Protein AF-A0A354UC52-F1 (afdb_monomer)

Radius of gyration: 26.62 Å; Cα contacts (8 Å, |Δi|>4): 929; chains: 1; bounding box: 64×40×76 Å

pLDDT: mean 89.73, std 9.68, range [35.53, 98.25]

Mean predicted aligned error: 8.15 Å

Solvent-accessible surface area (backbone atoms only — not comparable to full-atom values): 18913 Å² total; per-residue (Å²): 113,81,56,76,66,84,70,97,51,67,88,74,42,74,46,62,62,42,77,35,51,62,71,22,43,42,48,42,67,51,15,38,38,31,58,39,41,42,64,41,77,66,32,43,39,37,41,27,71,51,22,34,40,37,49,61,43,68,88,56,58,59,85,48,72,42,34,24,62,48,43,69,61,39,41,45,50,76,47,34,42,38,34,36,34,32,43,89,78,56,74,71,44,52,31,45,46,21,26,45,25,34,80,47,49,49,57,34,40,41,18,44,78,80,42,79,48,88,60,73,34,53,32,80,31,30,76,31,63,27,68,48,68,58,89,43,35,28,44,35,43,35,26,68,66,20,40,28,34,42,32,36,40,73,42,90,52,68,32,11,42,88,51,75,49,42,44,41,45,82,45,70,42,92,85,52,38,27,46,35,32,26,48,69,78,44,86,59,74,45,54,61,80,54,67,42,63,89,56,51,45,80,76,47,52,43,30,59,85,45,80,77,27,13,15,34,32,36,41,22,70,39,69,61,96,90,43,36,27,40,38,37,31,30,20,58,58,24,62,72,48,86,86,37,59,41,82,51,50,71,47,80,31,96,80,74,68,69,77,44,76,46,72,38,32,44,84,43,51,84,47,29,27,16,38,38,42,38,30,31,90,75,9,30,36,32,32,24,48,57,50,35,82,51,76,44,79,62,51,74,75,48,22,76,68,45,42,84,75,44,59,38,56,83,85,75,82,67,28,24,26,39,35,32,37,44,94,60,28,34,33,38,30,43,82,87,49,60,73,45,80,77,48,64,82,51,92,92,71,74,91,86,78,78,128

Secondary structure (DSSP, 8-state):
--EEE--SSTTS-EEEEEEE-TT-EEEE-SEEEEEEEEE-TT-EEEE-TTEEEEEE-TT--TTSPPSBS-GGGEETGGGSEEEEEE-TTPPSEEEEEESS-TT---EEEEEETTEE-SPPEE--SSEEEEEEEETTEEEEEEEESS-EEEEEEEPP-TT-SSSSSS--EEEE-TTT--EEEE-TTSS-EE---PPPPTTEEEEEEE-SSSSSS-EEEEEEEEEETTEEEEEEEEETTSTT-GGGEEEEEEEE-TT----EEEEE-TT--TT--EEEEEETTTTEEEEEGGGSS-EEEEEE---TTEEEEEEE-SSSSSSPEEEEEETTEEEEE-TT--EEEEEE--TT-------

Structure (mmCIF, N/CA/C/O backbone):
data_AF-A0A354UC52-F1
#
_entry.id   AF-A0A354UC52-F1
#
loop_
_atom_site.group_PDB
_atom_site.id
_atom_site.type_symbol
_atom_site.label_atom_id
_atom_site.label_alt_id
_atom_site.label_comp_id
_atom_site.label_asym_id
_atom_site.label_entity_id
_atom_site.label_seq_id
_atom_site.pdbx_PDB_ins_code
_atom_site.Cartn_x
_atom_site.Cartn_y
_atom_site.Cartn_z
_atom_site.occupancy
_atom_site.B_iso_or_equiv
_atom_site.auth_seq_id
_atom_site.auth_comp_id
_atom_site.auth_asym_id
_atom_site.auth_atom_id
_atom_site.pdbx_PDB_model_num
ATOM 1 N N . MET A 1 1 ? -21.436 11.984 42.810 1.00 37.31 1 MET A N 1
ATOM 2 C CA . MET A 1 1 ? -22.804 11.452 42.617 1.00 37.31 1 MET A CA 1
ATOM 3 C C . MET A 1 1 ? -22.666 9.957 42.367 1.00 37.31 1 MET A C 1
ATOM 5 O O . MET A 1 1 ? -21.874 9.599 41.510 1.00 37.31 1 MET A O 1
ATOM 9 N N . ASN A 1 2 ? -23.319 9.096 43.153 1.00 35.53 2 ASN A N 1
ATOM 10 C CA . ASN A 1 2 ? -23.254 7.642 42.948 1.00 35.53 2 ASN A CA 1
ATOM 11 C C . ASN A 1 2 ? -24.341 7.248 41.947 1.00 35.53 2 ASN A C 1
ATOM 13 O O . ASN A 1 2 ? -25.515 7.227 42.314 1.00 35.53 2 ASN A O 1
ATOM 17 N N . VAL A 1 3 ? -23.971 6.942 40.705 1.00 43.91 3 VAL A N 1
ATOM 18 C CA . VAL A 1 3 ? -24.902 6.317 39.759 1.00 43.91 3 VAL A CA 1
ATOM 19 C C . VAL A 1 3 ? -24.739 4.806 39.901 1.00 43.91 3 VAL A C 1
ATOM 21 O O . VAL A 1 3 ? -23.746 4.231 39.465 1.00 43.91 3 VAL A O 1
ATOM 24 N N . VAL A 1 4 ? -25.694 4.173 40.586 1.00 46.78 4 VAL A N 1
ATOM 25 C CA . VAL A 1 4 ? -25.846 2.713 40.628 1.00 46.78 4 VAL A CA 1
ATOM 26 C C . VAL A 1 4 ? -27.094 2.398 39.822 1.00 46.78 4 VAL A C 1
ATOM 28 O O . VAL A 1 4 ? -28.207 2.564 40.319 1.00 46.78 4 VAL A O 1
ATOM 31 N N . SER A 1 5 ? -26.928 1.987 38.572 1.00 50.09 5 SER A N 1
ATOM 32 C CA . SER A 1 5 ? -28.051 1.604 37.727 1.00 50.09 5 SER A CA 1
ATOM 33 C C . SER A 1 5 ? -28.244 0.079 37.789 1.00 50.09 5 SER A C 1
ATOM 35 O O . SER A 1 5 ? -27.313 -0.708 37.612 1.00 50.09 5 SER A O 1
ATOM 37 N N . ARG A 1 6 ? -29.454 -0.357 38.158 1.00 47.22 6 ARG A N 1
ATOM 38 C CA . ARG A 1 6 ? -29.884 -1.765 38.163 1.00 47.22 6 ARG A CA 1
ATOM 39 C C . ARG A 1 6 ? -31.192 -1.844 37.379 1.00 47.22 6 ARG A C 1
ATOM 41 O O . ARG A 1 6 ? -32.233 -1.478 37.916 1.00 47.22 6 ARG A O 1
ATOM 48 N N . ALA A 1 7 ? -31.134 -2.278 36.123 1.00 45.28 7 ALA A N 1
ATOM 49 C CA . ALA A 1 7 ? -32.317 -2.554 35.309 1.00 45.28 7 ALA A CA 1
ATOM 50 C C . ALA A 1 7 ? -32.671 -4.050 35.345 1.00 45.28 7 ALA A C 1
ATOM 52 O O . ALA A 1 7 ? -31.789 -4.899 35.482 1.00 45.28 7 ALA A O 1
ATOM 53 N N . ASN A 1 8 ? -33.968 -4.357 35.232 1.00 44.12 8 ASN A N 1
ATOM 54 C CA . ASN A 1 8 ? -34.495 -5.727 35.198 1.00 44.12 8 ASN A CA 1
ATOM 55 C C . ASN A 1 8 ? -34.431 -6.361 33.794 1.00 44.12 8 ASN A C 1
ATOM 57 O O . ASN A 1 8 ? -34.537 -7.582 33.694 1.00 44.12 8 ASN A O 1
ATOM 61 N N . ASP A 1 9 ? -34.230 -5.558 32.742 1.00 50.00 9 ASP A N 1
ATOM 62 C CA . ASP A 1 9 ? -33.990 -6.013 31.368 1.00 50.00 9 ASP A CA 1
ATOM 63 C C . ASP A 1 9 ? -32.572 -5.583 30.925 1.00 50.00 9 ASP A C 1
ATOM 65 O O . ASP A 1 9 ? -32.259 -4.388 30.965 1.00 50.00 9 ASP A O 1
ATOM 69 N N . PRO A 1 10 ? -31.692 -6.526 30.541 1.00 48.53 10 PRO A N 1
ATOM 70 C CA . PRO A 1 10 ? -30.351 -6.237 30.035 1.00 48.53 10 PRO A CA 1
ATOM 71 C C . PRO A 1 10 ? -30.303 -5.301 28.819 1.00 48.53 10 PRO A C 1
ATOM 73 O O . PRO A 1 10 ? -29.272 -4.662 28.612 1.00 48.53 10 PRO A O 1
ATOM 76 N N . ASN A 1 11 ? -31.377 -5.233 28.023 1.00 51.00 11 ASN A N 1
ATOM 77 C CA . ASN A 1 11 ? -31.390 -4.528 26.737 1.00 51.00 11 ASN A CA 1
ATOM 78 C C . ASN A 1 11 ? -31.839 -3.057 26.818 1.00 51.00 11 ASN A C 1
ATOM 80 O O . ASN A 1 11 ? -31.635 -2.325 25.856 1.00 51.00 11 ASN A O 1
ATOM 84 N N . ASP A 1 12 ? -32.398 -2.603 27.946 1.00 57.78 12 ASP A N 1
ATOM 85 C CA . ASP A 1 12 ? -33.001 -1.259 28.065 1.00 57.78 12 ASP A CA 1
ATOM 86 C C . ASP A 1 12 ? -32.103 -0.216 28.751 1.00 57.78 12 ASP A C 1
ATOM 88 O O . ASP A 1 12 ? -32.409 0.978 28.757 1.00 57.78 12 ASP A O 1
ATOM 92 N N . MET A 1 13 ? -30.992 -0.633 29.363 1.00 75.56 13 MET A N 1
ATOM 93 C CA . MET A 1 13 ? -30.145 0.292 30.113 1.00 75.56 13 MET A CA 1
ATOM 94 C C . MET A 1 13 ? -29.009 0.832 29.251 1.00 75.56 13 MET A C 1
ATOM 96 O O . MET A 1 13 ? -27.985 0.172 29.078 1.00 75.56 13 MET A O 1
ATOM 100 N N . ILE A 1 14 ? -29.196 2.053 28.752 1.00 81.38 14 ILE A N 1
ATOM 101 C CA . ILE A 1 14 ? -28.188 2.808 28.005 1.00 81.38 14 ILE A CA 1
ATOM 102 C C . ILE A 1 14 ? -27.670 3.946 28.887 1.00 81.38 14 ILE A C 1
ATOM 104 O O . ILE A 1 14 ? -28.438 4.786 29.354 1.00 81.38 14 ILE A O 1
ATOM 108 N N . ILE A 1 15 ? -26.360 3.966 29.119 1.00 85.50 15 ILE A N 1
ATOM 109 C CA . ILE A 1 15 ? -25.638 5.067 29.760 1.00 85.50 15 ILE A CA 1
ATOM 110 C C . ILE A 1 15 ? -24.895 5.812 28.655 1.00 85.50 15 ILE A C 1
ATOM 112 O O . ILE A 1 15 ? -24.167 5.187 27.885 1.00 85.50 15 ILE A O 1
ATOM 116 N N . ARG A 1 16 ? -25.088 7.128 28.565 1.00 89.19 16 ARG A N 1
ATOM 117 C CA . ARG A 1 16 ? -24.517 7.959 27.504 1.00 89.19 16 ARG A CA 1
ATOM 118 C C . ARG A 1 16 ? -23.869 9.210 28.084 1.00 89.19 16 ARG A C 1
ATOM 120 O O . ARG A 1 16 ? -24.389 9.727 29.069 1.00 89.19 16 ARG A O 1
ATOM 127 N N . ASP A 1 17 ? -22.760 9.651 27.493 1.00 89.44 17 ASP A N 1
ATOM 128 C CA . ASP A 1 17 ? -22.075 10.920 27.791 1.00 89.44 17 ASP A CA 1
ATOM 129 C C . ASP A 1 17 ? -21.858 11.139 29.299 1.00 89.44 17 ASP A C 1
ATOM 131 O O . ASP A 1 17 ? -22.520 11.933 29.970 1.00 89.44 17 ASP A O 1
ATOM 135 N N . THR A 1 18 ? -20.952 10.348 29.867 1.00 92.00 18 THR A N 1
ATOM 136 C CA . THR A 1 18 ? -20.701 10.285 31.306 1.00 92.00 18 THR A CA 1
ATOM 137 C C . THR A 1 18 ? -19.436 11.039 31.680 1.00 92.00 18 THR A C 1
ATOM 139 O O . THR A 1 18 ? -18.351 10.714 31.212 1.00 92.00 18 THR A O 1
ATOM 142 N N . TYR A 1 19 ? -19.569 11.980 32.615 1.00 93.75 19 TYR A N 1
ATOM 143 C CA . TYR A 1 19 ? -18.443 12.667 33.242 1.00 93.75 19 TYR A CA 1
ATOM 144 C C . TYR A 1 19 ? -18.293 12.224 34.703 1.00 93.75 19 TYR A C 1
ATOM 146 O O . TYR A 1 19 ? -19.208 12.392 35.517 1.00 93.75 19 TYR A O 1
ATOM 154 N N . VAL A 1 20 ? -17.137 11.664 35.056 1.00 94.69 20 VAL A N 1
ATOM 155 C CA . VAL A 1 20 ? -16.818 11.202 36.409 1.00 94.69 20 VAL A CA 1
ATOM 156 C C . VAL A 1 20 ? -15.752 12.109 37.007 1.00 94.69 20 VAL A C 1
ATOM 158 O O . VAL A 1 20 ? -14.576 12.016 36.672 1.00 94.69 20 VAL A O 1
ATOM 161 N N . MET A 1 21 ? -16.186 12.981 37.916 1.00 95.00 21 MET A N 1
ATOM 162 C CA . MET A 1 21 ? -15.293 13.873 38.659 1.00 95.00 21 MET A CA 1
ATOM 163 C C . MET A 1 21 ? -14.334 13.098 39.568 1.00 95.00 21 MET A C 1
ATOM 165 O O . MET A 1 21 ? -14.619 11.959 39.957 1.00 95.00 21 MET A O 1
ATOM 169 N N . SER A 1 22 ? -13.252 13.753 39.986 1.00 94.50 22 SER A N 1
ATOM 170 C CA . SER A 1 22 ? -12.279 13.207 40.933 1.00 94.50 22 SER A CA 1
ATOM 171 C C . SER A 1 22 ? -12.950 12.661 42.203 1.00 94.50 22 SER A C 1
ATOM 173 O O . SER A 1 22 ? -13.821 13.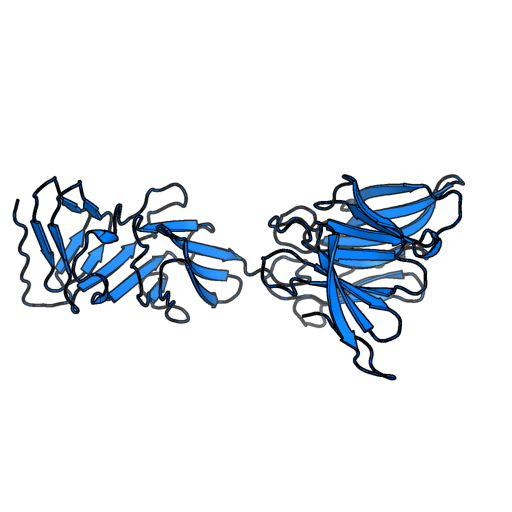297 42.805 1.00 94.50 22 SER A O 1
ATOM 175 N N . GLY A 1 23 ? -12.596 11.429 42.589 1.00 92.62 23 GLY A N 1
ATOM 176 C CA . GLY A 1 23 ? -13.206 10.698 43.708 1.00 92.62 23 GLY A CA 1
ATOM 177 C C . GLY A 1 23 ? -14.642 10.209 43.461 1.00 92.62 23 GLY A C 1
ATOM 178 O O . GLY A 1 23 ? -15.227 9.539 44.317 1.00 92.62 23 GLY A O 1
ATOM 179 N N . GLY A 1 24 ? -15.231 10.526 42.306 1.00 92.00 24 GLY A N 1
ATOM 180 C CA . GLY A 1 24 ? -16.526 10.023 41.868 1.00 92.00 24 GLY A CA 1
ATOM 181 C C . GLY A 1 24 ? -16.490 8.523 41.584 1.00 92.00 24 GLY A C 1
ATOM 182 O O . GLY A 1 24 ? -15.459 7.971 41.205 1.00 92.00 24 GLY A O 1
ATOM 183 N N . ARG A 1 25 ? -17.634 7.849 41.760 1.00 92.81 25 ARG A N 1
ATOM 184 C CA . ARG A 1 25 ? -17.756 6.408 41.525 1.00 92.81 25 ARG A CA 1
ATOM 185 C C . ARG A 1 25 ? -18.907 6.074 40.585 1.00 92.81 25 ARG A C 1
ATOM 187 O O . ARG A 1 25 ? -20.053 6.436 40.855 1.00 92.81 25 ARG A O 1
ATOM 194 N N . VAL A 1 26 ? -18.597 5.305 39.545 1.00 91.00 26 VAL A N 1
ATOM 195 C CA . VAL A 1 26 ? -19.565 4.713 38.615 1.00 91.00 26 VAL A CA 1
ATOM 196 C C . VAL A 1 26 ? -19.343 3.203 38.562 1.00 91.00 26 VAL A C 1
ATOM 198 O O . VAL A 1 26 ? -18.222 2.718 38.412 1.00 91.00 26 VAL A O 1
ATOM 201 N N . SER A 1 27 ? -20.417 2.432 38.719 1.00 91.50 27 SER A N 1
ATOM 202 C CA . SER A 1 27 ? -20.365 0.972 38.614 1.00 91.50 27 SER A CA 1
ATOM 203 C C . SER A 1 27 ? -21.489 0.486 37.719 1.00 91.50 27 SER A C 1
ATOM 205 O O . SER A 1 27 ? -22.664 0.647 38.055 1.00 91.50 27 SER A O 1
ATOM 207 N N . VAL A 1 28 ? -21.117 -0.096 36.579 1.00 89.44 28 VAL A N 1
ATOM 208 C CA . VAL A 1 28 ? -22.058 -0.586 35.572 1.00 89.44 28 VAL A CA 1
ATOM 209 C C . VAL A 1 28 ? -22.096 -2.109 35.650 1.00 89.44 28 VAL A C 1
ATOM 211 O O . VAL A 1 28 ? -21.141 -2.808 35.311 1.00 89.44 28 VAL A O 1
ATOM 214 N N . GLY A 1 29 ? -23.205 -2.635 36.172 1.00 86.75 29 GLY A N 1
ATOM 215 C CA . GLY A 1 29 ? -23.386 -4.073 36.399 1.00 86.75 29 GLY A CA 1
ATOM 216 C C . GLY A 1 29 ? -23.981 -4.842 35.216 1.00 86.75 29 GLY A C 1
ATOM 217 O O . GLY A 1 29 ? -23.935 -6.068 35.209 1.00 86.75 29 GLY A O 1
ATOM 218 N N . ILE A 1 30 ? -24.586 -4.140 34.260 1.00 88.44 30 ILE A N 1
ATOM 219 C CA . ILE A 1 30 ? -25.224 -4.680 33.053 1.00 88.44 30 ILE A CA 1
ATOM 220 C C . ILE A 1 30 ? -25.526 -3.520 32.096 1.00 88.44 30 ILE A C 1
ATOM 222 O O . ILE A 1 30 ? -25.518 -2.377 32.541 1.00 88.44 30 ILE A O 1
ATOM 226 N N . GLY A 1 31 ? -25.815 -3.787 30.826 1.00 89.25 31 GLY A N 1
ATOM 227 C CA . GLY A 1 31 ? -26.319 -2.786 29.880 1.00 89.25 31 GLY A CA 1
ATOM 228 C C . GLY A 1 31 ? -25.247 -2.234 28.945 1.00 89.25 31 GLY A C 1
ATOM 229 O O . GLY A 1 31 ? -24.139 -2.767 28.865 1.00 89.25 31 GLY A O 1
ATOM 230 N N . THR A 1 32 ? -25.601 -1.176 28.220 1.00 90.81 32 THR A N 1
ATOM 231 C CA . THR A 1 32 ? -24.736 -0.554 27.214 1.00 90.81 32 THR A CA 1
ATOM 232 C C . THR A 1 32 ? -24.241 0.808 27.687 1.00 90.81 32 THR A C 1
ATOM 234 O O . THR A 1 32 ? -25.021 1.625 28.175 1.00 90.81 32 THR A O 1
ATOM 237 N N . VAL A 1 33 ? -22.944 1.058 27.532 1.00 93.44 33 VAL A N 1
ATOM 238 C CA . VAL A 1 33 ? -22.323 2.379 27.692 1.00 93.44 33 VAL A CA 1
ATOM 239 C C . VAL A 1 33 ? -21.961 2.891 26.302 1.00 93.44 33 VAL A C 1
ATOM 241 O O . VAL A 1 33 ? -21.432 2.131 25.501 1.00 93.44 33 VAL A O 1
ATOM 244 N N . THR A 1 34 ? -22.266 4.146 25.994 1.00 93.75 34 THR A N 1
ATOM 245 C CA . THR A 1 34 ? -21.947 4.769 24.703 1.00 93.75 34 THR A CA 1
ATOM 246 C C . THR A 1 34 ? -21.702 6.270 24.870 1.00 93.75 34 THR A C 1
ATOM 248 O O . THR A 1 34 ? -21.841 6.805 25.970 1.00 93.75 34 THR A O 1
ATOM 251 N N . GLY A 1 35 ? -21.341 6.963 23.793 1.00 91.62 35 GLY A N 1
ATOM 252 C CA . GLY A 1 35 ? -20.898 8.354 23.860 1.00 91.62 35 GLY A CA 1
ATOM 253 C C . GLY A 1 35 ? -19.581 8.506 24.623 1.00 91.62 35 GLY A C 1
ATOM 254 O O . GLY A 1 35 ? -18.823 7.545 24.776 1.00 91.62 35 GLY A O 1
ATOM 255 N N . GLU A 1 36 ? -19.304 9.720 25.086 1.00 94.94 36 GLU A N 1
ATOM 256 C CA . GLU A 1 36 ? -18.052 10.001 25.790 1.00 94.94 36 GLU A CA 1
ATOM 257 C C . GLU A 1 36 ? -18.101 9.499 27.239 1.00 94.94 36 GLU A C 1
ATOM 259 O O . GLU A 1 36 ? -19.061 9.730 27.972 1.00 94.94 36 GLU A O 1
ATOM 264 N N . LEU A 1 37 ? -17.042 8.830 27.680 1.00 95.94 37 LEU A N 1
ATOM 265 C CA . LEU A 1 37 ? -16.766 8.516 29.072 1.00 95.94 37 LEU A CA 1
ATOM 266 C C . LEU A 1 37 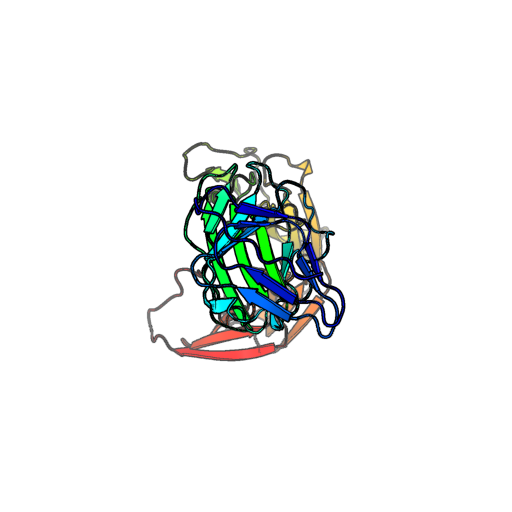? -15.526 9.300 29.490 1.00 95.94 37 LEU A C 1
ATOM 268 O O . LEU A 1 37 ? -14.391 8.858 29.306 1.00 95.94 37 LEU A O 1
ATOM 272 N N . HIS A 1 38 ? -15.772 10.470 30.066 1.00 95.75 38 HIS A N 1
ATOM 273 C CA . HIS A 1 38 ? -14.736 11.322 30.613 1.00 95.75 38 HIS A CA 1
ATOM 274 C C . HIS A 1 38 ? -14.558 11.049 32.103 1.00 95.75 38 HIS A C 1
ATOM 276 O O . HIS A 1 38 ? -15.514 11.046 32.880 1.00 95.75 38 HIS A O 1
ATOM 282 N N . MET A 1 39 ? -13.321 10.841 32.521 1.00 96.12 39 MET A N 1
ATOM 283 C CA . MET A 1 39 ? -12.972 10.510 33.892 1.00 96.12 39 MET A CA 1
ATOM 284 C C . MET A 1 39 ? -11.776 11.349 34.331 1.00 96.12 39 MET A C 1
ATOM 286 O O . MET A 1 39 ? -10.715 11.311 33.707 1.00 96.12 39 MET A O 1
ATOM 290 N N . GLU A 1 40 ? -11.950 12.100 35.412 1.00 95.25 40 GLU A N 1
ATOM 291 C CA . GLU A 1 40 ? -10.868 12.860 36.033 1.00 95.25 40 GLU A CA 1
ATOM 292 C C . GLU A 1 40 ? -9.953 11.953 36.866 1.00 95.25 40 GLU A C 1
ATOM 294 O O . GLU A 1 40 ? -10.317 10.845 37.274 1.00 95.25 40 GLU A O 1
ATOM 299 N N . GLU A 1 41 ? -8.758 12.450 37.183 1.00 93.12 41 GLU A N 1
ATOM 300 C CA . GLU A 1 41 ? -7.822 11.753 38.059 1.00 93.12 41 GLU A CA 1
ATOM 301 C C . GLU A 1 41 ? -8.472 11.399 39.412 1.00 93.12 41 GLU A C 1
ATOM 303 O O . GLU A 1 41 ? -9.085 12.233 40.084 1.00 93.12 41 GLU A O 1
ATOM 308 N N . GLY A 1 42 ? -8.357 10.132 39.816 1.00 92.06 42 GLY A N 1
ATOM 309 C CA . GLY A 1 42 ? -8.972 9.611 41.040 1.00 92.06 42 GLY A CA 1
ATOM 310 C C . GLY A 1 42 ? -10.444 9.201 40.905 1.00 92.06 42 GLY A C 1
ATOM 311 O O . GLY A 1 42 ? -11.043 8.787 41.900 1.00 92.06 42 GLY A O 1
ATOM 312 N N . ALA A 1 43 ? -11.045 9.290 39.714 1.00 95.00 43 ALA A N 1
ATOM 313 C CA . ALA A 1 43 ? -12.330 8.657 39.429 1.00 95.00 43 ALA A CA 1
ATOM 314 C C . ALA A 1 43 ? -12.248 7.126 39.585 1.00 95.00 43 ALA A C 1
ATOM 316 O O . ALA A 1 43 ? -11.220 6.500 39.326 1.00 95.00 43 ALA A O 1
ATOM 317 N N . ASN A 1 44 ? -13.351 6.504 40.002 1.00 94.25 44 ASN A N 1
ATOM 318 C CA . ASN A 1 44 ? -13.458 5.057 40.157 1.00 94.25 44 ASN A CA 1
ATOM 319 C C . ASN A 1 44 ? -14.574 4.510 39.263 1.00 94.25 44 ASN A C 1
ATOM 321 O O . ASN A 1 44 ? -15.760 4.638 39.583 1.00 94.25 44 ASN A O 1
ATOM 325 N N . VAL A 1 45 ? -14.192 3.890 38.147 1.00 95.12 45 VAL A N 1
ATOM 326 C CA . VAL A 1 45 ? -15.128 3.284 37.194 1.00 95.12 45 VAL A CA 1
ATOM 327 C C . VAL A 1 45 ? -14.937 1.772 37.169 1.00 95.12 45 VAL A C 1
ATOM 329 O O . VAL A 1 45 ? -13.817 1.262 37.230 1.00 95.12 45 VAL A O 1
ATOM 332 N N . S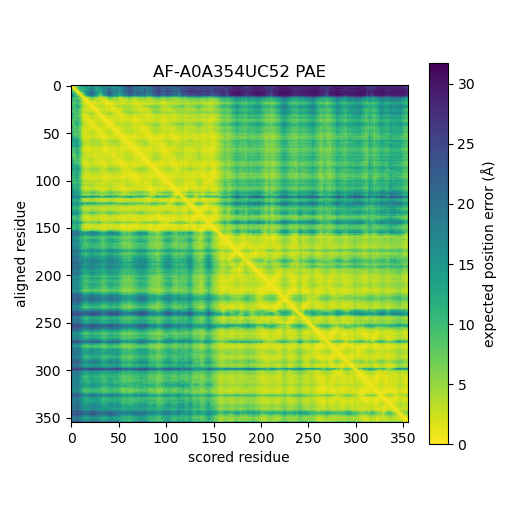ER A 1 46 ? -16.048 1.034 37.143 1.00 95.56 46 SER A N 1
ATOM 333 C CA . SER A 1 46 ? -16.032 -0.431 37.127 1.00 95.56 46 SER A CA 1
ATOM 334 C C . SER A 1 46 ? -17.068 -1.010 36.176 1.00 95.56 46 SER A C 1
ATOM 336 O O . SER A 1 46 ? -18.242 -0.629 36.237 1.00 95.56 46 SER A O 1
ATOM 338 N N . PHE A 1 47 ? -16.635 -1.962 35.350 1.00 95.00 47 PHE A N 1
ATOM 339 C CA . PHE A 1 47 ? -17.477 -2.749 34.453 1.00 95.00 47 PHE A CA 1
ATOM 340 C C . PHE A 1 47 ? -17.504 -4.222 34.866 1.00 95.00 47 PHE A C 1
ATOM 342 O O . PHE A 1 47 ? -16.618 -4.745 35.544 1.00 95.00 47 PHE A O 1
ATOM 349 N N . THR A 1 48 ? -18.573 -4.899 34.461 1.00 94.50 48 THR A N 1
ATOM 350 C CA . THR A 1 48 ? -18.737 -6.348 34.615 1.00 94.50 48 THR A CA 1
ATOM 351 C C . THR A 1 48 ? -18.805 -7.011 33.241 1.00 94.50 48 THR A C 1
ATOM 353 O O . THR A 1 48 ? -18.920 -6.336 32.223 1.00 94.50 48 THR A O 1
ATOM 356 N N . ASN A 1 49 ? -18.824 -8.344 33.200 1.00 93.25 49 ASN A N 1
ATOM 357 C CA . ASN A 1 49 ? -18.918 -9.106 31.951 1.00 93.25 49 ASN A CA 1
ATOM 358 C C . ASN A 1 49 ? -20.277 -9.041 31.233 1.00 93.25 49 ASN A C 1
ATOM 360 O O . ASN A 1 49 ? -20.479 -9.727 30.236 1.00 93.25 49 ASN A O 1
ATOM 364 N N . LYS A 1 50 ? -21.227 -8.269 31.764 1.00 92.94 50 LYS A N 1
ATOM 365 C CA . LYS A 1 50 ? -22.535 -8.018 31.148 1.00 92.94 50 LYS A CA 1
ATOM 366 C C . LYS A 1 50 ? -22.654 -6.595 30.603 1.00 92.94 50 LYS A C 1
ATOM 368 O O . LYS A 1 50 ? -23.756 -6.170 30.266 1.00 92.94 50 LYS A O 1
ATOM 373 N N . VAL A 1 51 ? -21.546 -5.854 30.603 1.00 93.62 51 VAL A N 1
ATOM 374 C CA . VAL A 1 51 ? -21.455 -4.513 30.031 1.00 93.62 51 VAL A CA 1
ATOM 375 C C . VAL A 1 51 ? -20.991 -4.629 28.591 1.00 93.62 51 VAL A C 1
ATOM 377 O O . VAL A 1 51 ? -19.996 -5.302 28.324 1.00 93.62 51 VAL A O 1
ATOM 380 N N . ASN A 1 52 ? -21.687 -3.933 27.699 1.00 93.50 52 ASN A N 1
ATOM 381 C CA . ASN A 1 52 ? -21.201 -3.636 26.362 1.00 93.50 52 ASN A CA 1
ATOM 382 C C . ASN A 1 52 ? -20.817 -2.156 26.281 1.00 93.50 52 ASN A C 1
ATOM 384 O O . ASN A 1 52 ? -21.657 -1.304 26.556 1.00 93.50 52 ASN A O 1
ATOM 388 N N . PHE A 1 53 ? -19.587 -1.833 25.896 1.00 96.19 53 PHE A N 1
ATOM 389 C CA . PHE A 1 53 ? -19.234 -0.465 25.522 1.00 96.19 53 PHE A CA 1
ATOM 390 C C . PHE A 1 53 ? -19.345 -0.323 24.002 1.00 96.19 53 PHE A C 1
ATOM 392 O O . PHE A 1 53 ? -18.688 -1.052 23.260 1.00 96.19 53 PHE A O 1
ATOM 399 N N . ASP A 1 54 ? -20.191 0.588 23.538 1.00 95.31 54 ASP A N 1
ATOM 400 C CA . ASP A 1 54 ? -20.427 0.855 22.124 1.00 95.31 54 ASP A CA 1
ATOM 401 C C . ASP A 1 54 ? -19.782 2.184 21.728 1.00 95.31 54 ASP A C 1
ATOM 403 O O . ASP A 1 54 ? -20.287 3.262 22.059 1.00 95.31 54 ASP A O 1
ATOM 407 N N . PHE A 1 55 ? -18.653 2.097 21.031 1.00 97.44 55 PHE A N 1
ATOM 408 C CA . PHE A 1 55 ? -17.976 3.233 20.425 1.00 97.44 55 PHE A CA 1
ATOM 409 C C . PHE A 1 55 ? -18.806 3.746 19.239 1.00 97.44 55 PHE A C 1
ATOM 411 O O . PHE A 1 55 ? -18.655 3.281 18.107 1.00 97.44 55 PHE A O 1
ATOM 418 N N . ASP A 1 56 ? -19.721 4.678 19.506 1.00 96.38 56 ASP A N 1
ATOM 419 C CA . ASP A 1 56 ? -20.575 5.289 18.486 1.00 96.38 56 ASP A CA 1
ATOM 420 C C . ASP A 1 56 ? -19.806 6.360 17.704 1.00 96.38 56 ASP A C 1
ATOM 422 O O . ASP A 1 56 ? -19.620 7.487 18.164 1.00 96.38 56 ASP A O 1
ATOM 426 N N . LEU A 1 57 ? -19.361 5.998 16.500 1.00 97.25 57 LEU A N 1
ATOM 427 C CA . LEU A 1 57 ? -18.654 6.888 15.581 1.00 97.25 57 LEU A CA 1
ATOM 428 C C . LEU A 1 57 ? -19.586 7.530 14.547 1.00 97.25 57 LEU A C 1
ATOM 430 O O . LEU A 1 57 ? -19.136 8.338 13.734 1.00 97.25 57 LEU A O 1
ATOM 434 N N . THR A 1 58 ? -20.888 7.218 14.562 1.00 95.56 58 THR A N 1
ATOM 435 C CA . THR A 1 58 ? -21.838 7.681 13.531 1.00 95.56 58 THR A CA 1
ATOM 436 C C . THR A 1 58 ? -21.974 9.204 13.480 1.00 95.56 58 THR A C 1
ATOM 438 O O . THR A 1 58 ? -22.305 9.782 12.438 1.00 95.56 58 THR A O 1
ATOM 441 N N . VAL A 1 59 ? -21.670 9.857 14.599 1.00 92.12 59 VAL A N 1
ATOM 442 C CA . VAL A 1 59 ? -21.682 11.310 14.786 1.00 92.12 59 VAL A CA 1
ATOM 443 C C . VAL A 1 59 ? -20.283 11.897 15.000 1.00 92.12 59 VAL A C 1
ATOM 445 O O . VAL A 1 59 ? -20.176 13.078 15.314 1.00 92.12 59 VAL A O 1
ATOM 448 N N . ARG A 1 60 ? -19.224 11.090 14.841 1.00 94.56 60 ARG A N 1
ATOM 449 C CA . ARG A 1 60 ? -17.829 11.480 15.089 1.00 94.56 60 ARG A CA 1
ATOM 450 C C . ARG A 1 60 ? -17.062 11.735 13.797 1.00 94.56 60 ARG A C 1
ATOM 452 O O . ARG A 1 60 ? -17.392 11.201 12.735 1.00 94.56 60 ARG A O 1
ATOM 459 N N . THR A 1 61 ? -16.003 12.519 13.923 1.00 95.00 61 THR A N 1
ATOM 460 C CA . THR A 1 61 ? -14.974 12.774 12.917 1.00 95.00 61 THR A CA 1
ATOM 461 C C . THR A 1 61 ? -13.618 12.273 13.416 1.00 95.00 61 THR A C 1
ATOM 463 O O . THR A 1 61 ? -13.475 11.873 14.568 1.00 95.00 61 THR A O 1
ATOM 466 N N . THR A 1 62 ? -12.615 12.283 12.543 1.00 94.56 62 THR A N 1
ATOM 467 C CA . THR A 1 62 ? -11.241 11.859 12.859 1.00 94.56 62 THR A CA 1
ATOM 468 C C . THR A 1 62 ? -10.478 12.876 13.710 1.00 94.56 62 THR A C 1
ATOM 470 O O . THR A 1 62 ? -9.415 12.559 14.224 1.00 94.56 62 THR A O 1
ATOM 473 N N . GLU A 1 63 ? -11.014 14.091 13.849 1.00 95.62 63 GLU A N 1
ATOM 474 C CA . GLU A 1 63 ? -10.437 15.174 14.658 1.00 95.62 63 GLU A CA 1
ATOM 475 C C . GLU A 1 63 ? -10.985 15.187 16.091 1.00 95.62 63 GLU A C 1
ATOM 477 O O . GLU A 1 63 ? -10.513 15.949 16.937 1.00 95.62 63 GLU A O 1
ATOM 482 N N . ASP A 1 64 ? -12.014 14.381 16.367 1.00 96.06 64 ASP A N 1
ATOM 483 C CA . ASP A 1 64 ? -12.593 14.309 17.698 1.00 96.06 64 ASP A CA 1
ATOM 484 C C . ASP A 1 64 ? -11.655 13.569 18.660 1.00 96.06 64 ASP A C 1
ATOM 486 O O . ASP A 1 64 ? -10.952 12.627 18.293 1.00 96.06 64 ASP A O 1
ATOM 490 N N . VAL A 1 65 ? -11.690 13.975 19.929 1.00 94.56 65 VAL A N 1
ATOM 491 C CA . VAL A 1 65 ? -10.948 13.320 21.015 1.00 94.56 65 VAL A CA 1
ATOM 492 C C . VAL A 1 65 ? -11.425 11.880 21.254 1.00 94.56 65 VAL A C 1
ATOM 494 O O . VAL A 1 65 ? -12.472 11.462 20.751 1.00 94.56 65 VAL A O 1
ATOM 497 N N . ALA A 1 66 ? -10.692 11.119 22.067 1.00 97.06 66 ALA A N 1
ATOM 498 C CA . ALA A 1 66 ? -11.088 9.771 22.456 1.00 97.06 66 ALA A CA 1
ATOM 499 C C . ALA A 1 66 ? -12.484 9.724 23.100 1.00 97.06 66 ALA A C 1
ATOM 501 O O . ALA A 1 66 ? -12.842 10.577 23.916 1.00 97.06 66 ALA A O 1
ATOM 502 N N . LEU A 1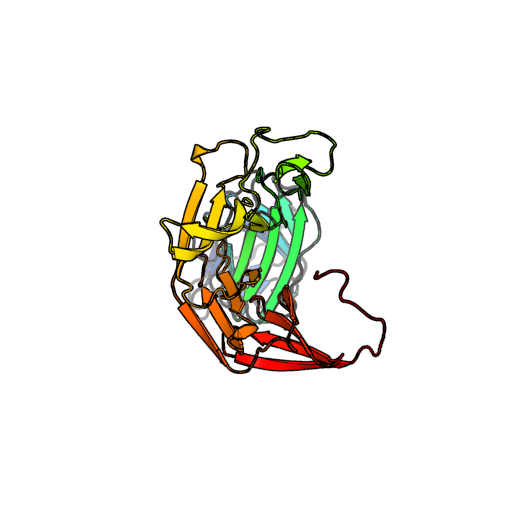 67 ? -13.259 8.676 22.796 1.00 97.62 67 LEU A N 1
ATOM 503 C CA . LEU A 1 67 ? -14.524 8.404 23.490 1.00 97.62 67 LEU A CA 1
ATOM 504 C C . LEU A 1 67 ? -14.292 7.970 24.942 1.00 97.62 67 LEU A C 1
ATOM 506 O O . LEU A 1 67 ? -15.128 8.238 25.797 1.00 97.62 67 LEU A O 1
ATOM 510 N N . ILE A 1 68 ? -13.165 7.322 25.241 1.00 97.88 68 ILE A N 1
ATOM 511 C CA . ILE A 1 68 ? -12.715 7.049 26.609 1.00 97.88 68 ILE A CA 1
ATOM 512 C C . ILE A 1 68 ? -11.395 7.786 26.826 1.00 97.88 68 ILE A C 1
ATOM 514 O O . ILE A 1 68 ? -10.368 7.387 26.293 1.00 97.88 68 ILE A O 1
ATOM 518 N N . ASN A 1 69 ? -11.390 8.827 27.652 1.00 97.19 69 ASN A N 1
ATOM 519 C CA . ASN A 1 69 ? -10.188 9.645 27.862 1.00 97.19 69 ASN A CA 1
ATOM 520 C C . ASN A 1 69 ? -9.081 8.947 28.681 1.00 97.19 69 ASN A C 1
ATOM 522 O O . ASN A 1 69 ? -7.976 9.469 28.791 1.00 97.19 69 ASN A O 1
ATOM 526 N N . ASN A 1 70 ? -9.389 7.825 29.341 1.00 96.56 70 ASN A N 1
ATOM 527 C CA . ASN A 1 70 ? -8.405 6.968 30.003 1.00 96.56 70 ASN A CA 1
ATOM 528 C C . ASN A 1 70 ? -8.994 5.577 30.291 1.00 96.56 70 ASN A C 1
ATOM 530 O O . ASN A 1 70 ? -9.718 5.380 31.265 1.00 96.56 70 ASN A O 1
ATOM 534 N N . TYR A 1 71 ? -8.685 4.582 29.468 1.00 96.19 71 TYR A N 1
ATOM 535 C CA . TYR A 1 71 ? -9.146 3.211 29.675 1.00 96.19 71 TYR A CA 1
ATOM 536 C C . TYR A 1 71 ? -8.519 2.553 30.914 1.00 96.19 71 TYR A C 1
ATOM 538 O O . TYR A 1 71 ? -9.181 1.782 31.609 1.00 96.19 71 TYR A O 1
ATOM 546 N N . GLY A 1 72 ? -7.261 2.874 31.231 1.00 94.19 72 GLY A N 1
ATOM 547 C CA . GLY A 1 72 ? -6.476 2.210 32.277 1.00 94.19 72 GLY A CA 1
ATOM 548 C C . GLY A 1 72 ? -7.038 2.330 33.699 1.00 94.19 72 GLY A C 1
ATOM 549 O O . GLY A 1 72 ? -6.654 1.558 34.577 1.00 94.19 72 GLY A O 1
ATOM 550 N N . ILE A 1 73 ? -7.965 3.258 33.940 1.00 93.69 73 ILE A N 1
ATOM 551 C CA . ILE A 1 73 ? -8.643 3.424 35.237 1.00 93.69 73 ILE A CA 1
ATOM 552 C C . ILE A 1 73 ? -9.942 2.615 35.360 1.00 93.69 73 ILE A C 1
ATOM 554 O O . ILE A 1 73 ? -10.510 2.518 36.453 1.00 93.69 73 ILE A O 1
ATOM 558 N N . ILE A 1 74 ? -10.425 2.019 34.266 1.00 95.81 74 ILE A N 1
ATOM 559 C CA . ILE A 1 74 ? -11.642 1.209 34.262 1.00 95.81 74 ILE A CA 1
ATOM 560 C C . ILE A 1 74 ? -11.315 -0.178 34.811 1.00 95.81 74 ILE A C 1
ATOM 562 O O . ILE A 1 74 ? -10.725 -1.031 34.152 1.00 95.81 74 ILE A O 1
ATOM 566 N N . SER A 1 75 ? -11.769 -0.444 36.029 1.00 96.00 75 SER A N 1
ATOM 567 C CA . SER A 1 75 ? -11.660 -1.779 36.614 1.00 96.00 75 SER A CA 1
ATOM 568 C C . SER A 1 75 ? -12.647 -2.757 35.963 1.00 96.00 75 SER A C 1
ATOM 570 O O . SER A 1 75 ? -13.838 -2.468 35.841 1.00 96.00 75 SER A O 1
ATOM 572 N N . GLY A 1 76 ? -12.178 -3.940 35.558 1.00 94.12 76 GLY A N 1
ATOM 573 C CA . GLY A 1 76 ? -13.027 -4.939 34.904 1.00 94.12 76 GLY A CA 1
ATOM 574 C C . GLY A 1 76 ? -13.353 -4.634 33.440 1.00 94.12 76 GLY A C 1
ATOM 575 O O . GLY A 1 76 ? -14.214 -5.314 32.879 1.00 94.12 76 GLY A O 1
ATOM 576 N N . GLY A 1 77 ? -12.694 -3.644 32.822 1.00 93.56 77 GLY A N 1
ATOM 577 C CA . GLY A 1 77 ? -12.835 -3.355 31.391 1.00 93.56 77 GLY A CA 1
ATOM 578 C C . GLY A 1 77 ? -12.509 -4.575 30.527 1.00 93.56 77 GLY A C 1
ATOM 579 O O . GLY A 1 77 ? -13.251 -4.907 29.611 1.00 93.56 77 GLY A O 1
ATOM 580 N N . GLU A 1 78 ? -11.515 -5.370 30.930 1.00 93.81 78 GLU A N 1
ATOM 581 C CA . GLU A 1 78 ? -11.120 -6.600 30.241 1.00 93.81 78 GLU A CA 1
ATOM 582 C C . GLU A 1 78 ? -12.242 -7.647 30.159 1.00 93.81 78 GLU A C 1
ATOM 584 O O . GLU A 1 78 ? -12.206 -8.542 29.318 1.00 93.81 78 GLU A O 1
ATOM 589 N N . LYS A 1 79 ? -13.254 -7.541 31.026 1.00 93.69 79 LYS A N 1
ATOM 590 C CA . LYS A 1 79 ? -14.402 -8.453 31.069 1.00 93.69 79 LYS A CA 1
ATOM 591 C C . LYS A 1 79 ? -15.560 -7.978 30.202 1.00 93.69 79 LYS A C 1
ATOM 593 O O . LYS A 1 79 ? -16.422 -8.798 29.893 1.00 93.69 79 LYS A O 1
ATOM 598 N N . ALA A 1 80 ? -15.622 -6.689 29.880 1.00 94.88 80 ALA A N 1
ATOM 599 C CA . ALA A 1 80 ? -16.697 -6.115 29.087 1.00 94.88 80 ALA A CA 1
ATOM 600 C C . ALA A 1 80 ? -16.598 -6.553 27.617 1.00 94.88 80 ALA A C 1
ATOM 602 O O . ALA A 1 80 ? -15.546 -6.981 27.129 1.00 94.88 80 ALA A O 1
ATOM 603 N N . THR A 1 81 ? -17.717 -6.448 26.905 1.00 95.38 81 THR A N 1
ATOM 604 C CA . THR A 1 81 ? -17.743 -6.562 25.447 1.00 95.38 81 THR A CA 1
ATOM 605 C C . THR A 1 81 ? -17.666 -5.180 24.822 1.00 95.38 81 THR A C 1
ATOM 607 O O . THR A 1 81 ? -18.073 -4.190 25.428 1.00 95.38 81 THR A O 1
ATOM 610 N N . TYR A 1 82 ? -17.152 -5.117 23.599 1.00 97.31 82 TYR A N 1
ATOM 611 C CA . TYR A 1 82 ? -16.953 -3.863 22.890 1.00 97.31 82 TYR A CA 1
ATOM 612 C C . TYR A 1 82 ? -17.544 -3.953 21.489 1.00 97.31 82 TYR A C 1
ATOM 614 O O . TYR A 1 82 ? -17.379 -4.960 20.787 1.00 97.31 82 TYR A O 1
ATOM 622 N N . SER A 1 83 ? -18.204 -2.883 21.064 1.00 97.06 83 SER A N 1
ATOM 623 C CA . SER A 1 83 ? -18.596 -2.690 19.674 1.00 97.06 83 SER A CA 1
ATOM 624 C C . SER A 1 83 ? -18.204 -1.312 19.166 1.00 97.06 83 SER A C 1
ATOM 626 O O . SER A 1 83 ? -18.015 -0.389 19.947 1.00 97.06 83 SER A O 1
ATOM 628 N N . ILE A 1 84 ? -18.042 -1.201 17.853 1.00 98.19 84 ILE A N 1
ATOM 629 C CA . ILE A 1 84 ? -17.864 0.068 17.151 1.00 98.19 84 ILE A CA 1
ATOM 630 C C . ILE A 1 84 ? -19.054 0.214 16.221 1.00 98.19 84 ILE A C 1
ATOM 632 O O . ILE A 1 84 ? -19.291 -0.674 15.401 1.00 98.19 84 ILE A O 1
ATOM 636 N N . LEU A 1 85 ? -19.788 1.313 16.335 1.00 96.12 85 LEU A N 1
ATOM 637 C CA . LEU A 1 85 ? -20.921 1.617 15.476 1.00 96.12 85 LEU A CA 1
ATOM 638 C C . LEU A 1 85 ? -20.527 2.699 14.469 1.00 96.12 85 LEU A C 1
ATOM 640 O O . LEU A 1 85 ? -20.115 3.793 14.846 1.00 96.12 85 LEU A O 1
ATOM 644 N N . ILE A 1 86 ? -20.675 2.392 13.183 1.00 96.31 86 ILE A N 1
ATOM 645 C CA . ILE A 1 86 ? -20.393 3.305 12.073 1.00 96.31 86 ILE A CA 1
ATOM 646 C C . ILE A 1 86 ? -21.597 3.425 11.137 1.00 96.31 86 ILE A C 1
ATOM 648 O O . ILE A 1 86 ? -22.460 2.542 11.078 1.00 96.31 86 ILE A O 1
ATOM 652 N N . LYS A 1 87 ? -21.642 4.515 10.368 1.00 94.50 87 LYS A N 1
ATOM 653 C CA . LYS A 1 87 ? -22.564 4.642 9.231 1.00 94.50 87 LYS A CA 1
ATOM 654 C C . LYS A 1 87 ? -22.044 3.848 8.033 1.00 94.50 87 LYS A C 1
ATOM 656 O O . LYS A 1 87 ? -20.847 3.586 7.928 1.00 94.50 87 LYS A O 1
ATOM 661 N N . ALA A 1 88 ? -22.929 3.507 7.098 1.00 89.44 88 ALA A N 1
ATOM 662 C CA . ALA A 1 88 ? -22.532 2.863 5.839 1.00 89.44 88 ALA A CA 1
ATOM 663 C C . ALA A 1 88 ? -21.520 3.694 5.026 1.00 89.44 88 ALA A C 1
ATOM 665 O O . ALA A 1 88 ? -20.674 3.132 4.336 1.00 89.44 88 ALA A O 1
ATOM 666 N N . ASP A 1 89 ? -21.592 5.017 5.141 1.00 89.62 89 ASP A N 1
ATOM 667 C CA . ASP A 1 89 ? -20.744 6.008 4.481 1.00 89.62 89 ASP A CA 1
ATOM 668 C C . ASP A 1 89 ? -19.792 6.713 5.462 1.00 89.62 89 ASP A C 1
ATOM 670 O O . ASP A 1 89 ? -19.394 7.855 5.235 1.00 89.62 89 ASP A O 1
ATOM 674 N N . GLN A 1 90 ? -19.439 6.059 6.575 1.00 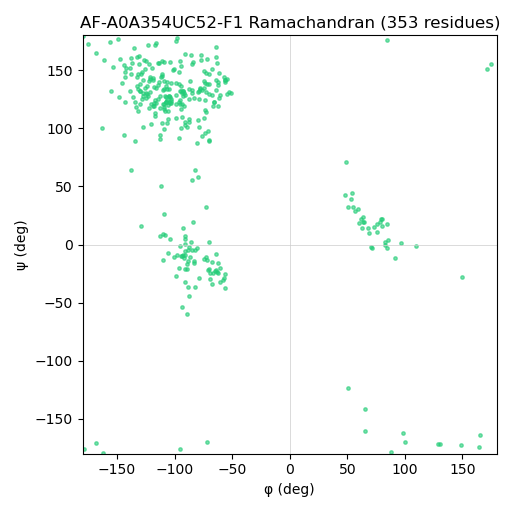94.81 90 GLN A N 1
ATOM 675 C CA . GLN A 1 90 ? -18.512 6.626 7.553 1.00 94.81 90 GLN A CA 1
ATOM 676 C C . GLN A 1 90 ? -17.215 7.084 6.873 1.00 94.81 90 GLN A C 1
ATOM 678 O O . GLN A 1 90 ? -16.599 6.330 6.114 1.00 94.81 90 GLN A O 1
ATOM 683 N N . SER A 1 91 ? -16.792 8.315 7.169 1.00 93.88 91 SER A N 1
ATOM 684 C CA . SER A 1 91 ? -15.593 8.901 6.575 1.00 93.88 91 SER A CA 1
ATOM 685 C C . SER A 1 91 ? -14.358 8.042 6.840 1.00 93.88 91 SER A C 1
ATOM 687 O O . SER A 1 91 ? -14.200 7.461 7.917 1.00 93.88 91 SER A O 1
ATOM 689 N N . LYS A 1 92 ? -13.457 7.992 5.859 1.00 93.69 92 LYS A N 1
ATOM 690 C CA . LYS A 1 92 ? -12.126 7.406 6.030 1.00 93.69 92 LYS A CA 1
ATOM 691 C C . LYS A 1 92 ? -11.322 8.184 7.074 1.00 93.69 92 LYS A C 1
ATOM 693 O O . LYS A 1 92 ? -11.537 9.376 7.263 1.00 93.69 92 LYS A O 1
ATOM 698 N N . GLY A 1 93 ? -10.349 7.505 7.663 1.00 94.62 93 GLY A N 1
ATOM 699 C CA . GLY A 1 93 ? -9.358 8.059 8.576 1.00 94.62 93 GLY A CA 1
ATOM 700 C C . GLY A 1 93 ? -9.260 7.259 9.869 1.00 94.62 93 GLY A C 1
ATOM 701 O O . GLY A 1 93 ? -9.810 6.159 9.966 1.00 94.62 93 GLY A O 1
ATOM 702 N N . SER A 1 94 ? -8.500 7.792 10.823 1.00 96.69 94 SER A N 1
ATOM 703 C CA . SER A 1 94 ? -8.315 7.190 12.144 1.00 96.69 94 SER A CA 1
ATOM 704 C C . SER A 1 94 ? -9.232 7.864 13.152 1.00 96.69 94 SER A C 1
ATOM 706 O O . SER A 1 94 ? -9.259 9.088 13.233 1.00 96.69 94 SER A O 1
ATOM 708 N N . TYR A 1 95 ? -9.987 7.067 13.895 1.00 98.19 95 TYR A N 1
ATOM 709 C CA . TYR A 1 95 ? -10.850 7.512 14.979 1.00 98.19 95 TYR A CA 1
ATOM 710 C C . TYR A 1 95 ? -10.250 7.030 16.293 1.00 98.19 95 TYR A C 1
ATOM 712 O O . TYR A 1 95 ? -10.124 5.819 16.494 1.00 98.19 95 TYR A O 1
ATOM 720 N N . ASN A 1 96 ? -9.932 7.961 17.187 1.00 97.31 96 ASN A N 1
ATOM 721 C CA . ASN A 1 96 ? -9.464 7.615 18.519 1.00 97.31 96 ASN A CA 1
ATOM 722 C C . ASN A 1 96 ? -10.645 7.093 19.358 1.00 97.31 96 ASN A C 1
ATOM 724 O O . ASN A 1 96 ? -11.624 7.801 19.613 1.00 97.31 96 ASN A O 1
ATOM 728 N N . LEU A 1 97 ? -10.580 5.824 19.759 1.00 98.25 97 LEU A N 1
ATOM 729 C CA . LEU A 1 97 ? -11.596 5.191 20.594 1.00 98.25 97 LEU A CA 1
ATOM 730 C C . LEU A 1 97 ? -11.318 5.414 22.080 1.00 98.25 97 LEU A C 1
ATOM 732 O O . LEU A 1 97 ? -12.246 5.694 22.844 1.00 98.25 97 LEU A O 1
ATOM 736 N N . ALA A 1 98 ? -10.064 5.244 22.498 1.00 97.88 98 ALA A N 1
ATOM 737 C CA . ALA A 1 98 ? -9.672 5.315 23.895 1.00 97.88 98 ALA A CA 1
ATOM 738 C C . ALA A 1 98 ? -8.193 5.679 24.073 1.00 97.88 98 ALA A C 1
ATOM 740 O O . ALA A 1 98 ? -7.325 4.996 23.534 1.00 97.88 98 ALA A O 1
ATOM 741 N N . ASP A 1 99 ? -7.924 6.644 24.947 1.00 97.56 99 ASP A N 1
ATOM 742 C CA . ASP A 1 99 ? -6.582 6.924 25.458 1.00 97.56 99 ASP A CA 1
ATOM 743 C C . ASP A 1 99 ? -6.280 6.024 26.671 1.00 97.56 99 ASP A C 1
ATOM 745 O O . ASP A 1 99 ? -7.179 5.461 27.307 1.00 97.56 99 ASP A O 1
ATOM 749 N N . GLY A 1 100 ? -5.007 5.882 27.050 1.00 95.69 100 GLY A N 1
ATOM 750 C CA . GLY A 1 100 ? -4.596 5.068 28.208 1.00 95.69 100 GLY A CA 1
ATOM 751 C C . GLY A 1 100 ? -4.947 3.573 28.091 1.00 95.69 100 GLY A C 1
ATOM 752 O O . GLY A 1 100 ? -5.036 2.861 29.092 1.00 95.69 100 GLY A O 1
ATOM 753 N N . ALA A 1 101 ? -5.153 3.085 26.873 1.00 96.06 101 ALA A N 1
ATOM 754 C CA . ALA A 1 101 ? -5.575 1.745 26.500 1.00 96.06 101 ALA A CA 1
ATOM 755 C C . ALA A 1 101 ? -4.433 0.719 26.413 1.00 96.06 101 ALA A C 1
ATOM 757 O O . ALA A 1 101 ? -4.613 -0.351 25.840 1.00 96.06 101 ALA A O 1
ATOM 758 N N . SER A 1 102 ? -3.271 0.958 27.027 1.00 93.75 102 SER A N 1
ATOM 759 C CA . SER A 1 102 ? -2.131 0.020 26.980 1.00 93.75 102 SER A CA 1
ATOM 760 C C . SER A 1 102 ? -2.464 -1.389 27.503 1.00 93.75 102 SER A C 1
ATOM 762 O O . SER A 1 102 ? -1.889 -2.375 27.045 1.00 93.75 102 SER A O 1
ATOM 764 N N . GLY A 1 103 ? -3.421 -1.494 28.433 1.00 92.62 103 GLY A N 1
ATOM 765 C CA . GLY A 1 103 ? -3.959 -2.756 28.953 1.00 92.62 103 GLY A CA 1
ATOM 766 C C . GLY A 1 103 ? -5.186 -3.300 28.210 1.00 92.62 103 GLY A C 1
ATOM 767 O O . GLY A 1 103 ? -5.772 -4.282 28.662 1.00 92.62 103 GLY A O 1
ATOM 768 N N . PHE A 1 104 ? -5.621 -2.668 27.118 1.00 95.50 104 PHE A N 1
ATOM 769 C CA . PHE A 1 104 ? -6.772 -3.114 26.336 1.00 95.50 104 PHE A CA 1
ATOM 770 C C . PHE A 1 104 ? -6.414 -4.382 25.550 1.00 95.50 104 PHE A C 1
ATOM 772 O O . PHE A 1 104 ? -5.576 -4.363 24.644 1.00 95.50 104 PHE A O 1
ATOM 779 N N . ALA A 1 105 ? -7.058 -5.490 25.910 1.00 93.94 105 ALA A N 1
ATOM 780 C CA . ALA A 1 105 ? -6.821 -6.814 25.346 1.00 93.94 105 ALA A CA 1
ATOM 781 C C . ALA A 1 105 ? -8.165 -7.515 25.117 1.00 93.94 105 ALA A C 1
ATOM 783 O O . ALA A 1 105 ? -8.506 -8.506 25.767 1.00 93.94 105 ALA A O 1
ATOM 784 N N . ASN A 1 106 ? -8.968 -6.937 24.226 1.00 95.19 106 ASN A N 1
ATOM 785 C CA . ASN A 1 106 ? -10.351 -7.328 24.006 1.00 95.19 106 ASN A CA 1
ATOM 786 C C . ASN A 1 106 ? -10.646 -7.529 22.521 1.00 95.19 106 ASN A C 1
ATOM 788 O O . ASN A 1 106 ? -9.928 -7.086 21.624 1.00 95.19 106 ASN A O 1
ATOM 792 N N . SER A 1 107 ? -11.751 -8.227 22.287 1.00 95.25 107 SER A N 1
ATOM 793 C CA . SER A 1 107 ? -12.352 -8.369 20.971 1.00 95.25 107 SER A CA 1
ATOM 794 C C . SER A 1 107 ? -13.440 -7.316 20.777 1.00 95.25 107 SER A C 1
ATOM 796 O O . SER A 1 107 ? -14.255 -7.098 21.675 1.00 95.25 107 SER A O 1
ATOM 798 N N . VAL A 1 108 ? -13.463 -6.689 19.604 1.00 97.50 108 VAL A N 1
ATOM 799 C CA . VAL A 1 108 ? -14.368 -5.596 19.252 1.00 97.50 108 VAL A CA 1
ATOM 800 C C . VAL A 1 108 ? -15.171 -5.972 18.012 1.00 97.50 108 VAL A C 1
ATOM 802 O O . VAL A 1 108 ? -14.622 -6.371 16.983 1.00 97.50 108 VAL A O 1
ATOM 805 N N . THR A 1 109 ? -16.493 -5.856 18.110 1.00 96.94 109 THR A N 1
ATOM 806 C CA . THR A 1 109 ? -17.404 -6.116 16.986 1.00 96.94 109 THR A CA 1
ATOM 807 C C . THR A 1 109 ? -17.710 -4.820 16.247 1.00 96.94 109 THR A C 1
ATOM 809 O O . THR A 1 109 ? -18.277 -3.901 16.832 1.00 96.94 109 THR A O 1
ATOM 812 N N . VAL A 1 110 ? -17.396 -4.747 14.956 1.00 97.00 110 VAL A N 1
ATOM 813 C CA . VAL A 1 110 ? -17.760 -3.593 14.123 1.00 97.00 110 VAL A CA 1
ATOM 814 C C . VAL A 1 110 ? -19.186 -3.767 13.602 1.00 97.00 110 VAL A C 1
ATOM 816 O O . VAL A 1 110 ? -19.544 -4.838 13.109 1.00 97.00 110 VAL A O 1
ATOM 819 N N . LYS A 1 111 ? -20.000 -2.717 13.709 1.00 95.19 111 LYS A N 1
ATOM 820 C CA . LYS A 1 111 ? -21.391 -2.672 13.261 1.00 95.19 111 LYS A CA 1
ATOM 821 C C . LYS A 1 111 ? -21.606 -1.515 12.288 1.00 95.19 111 LYS A C 1
ATOM 823 O O . LYS A 1 111 ? -21.284 -0.377 12.613 1.00 95.19 111 LYS A O 1
ATOM 828 N N . VAL A 1 112 ? -22.209 -1.787 11.134 1.00 92.44 112 VAL A N 1
ATOM 829 C CA . VAL A 1 112 ? -22.675 -0.769 10.179 1.00 92.44 112 VAL A CA 1
ATOM 830 C C . VAL A 1 112 ? -24.179 -0.634 10.314 1.00 92.44 112 VAL A C 1
ATOM 832 O O . VAL A 1 112 ? -24.897 -1.618 10.166 1.00 92.44 112 VAL A O 1
ATOM 835 N N . ASN A 1 113 ? -24.668 0.577 10.594 1.00 88.81 113 ASN A N 1
ATOM 836 C CA . ASN A 1 113 ? -26.101 0.843 10.787 1.00 88.81 113 ASN A CA 1
ATOM 837 C C . ASN A 1 113 ? -26.770 -0.131 11.788 1.00 88.81 113 ASN A C 1
ATOM 839 O O . ASN A 1 113 ? -27.941 -0.475 11.649 1.00 88.81 113 ASN A O 1
ATOM 843 N N . GLY A 1 114 ? -26.014 -0.592 12.790 1.00 84.75 114 GLY A N 1
ATOM 844 C CA . GLY A 1 114 ? -26.467 -1.530 13.822 1.00 84.75 114 GLY A CA 1
ATOM 845 C C . GLY A 1 114 ? -26.247 -3.014 13.507 1.00 84.75 114 GLY A C 1
ATOM 846 O O . GLY A 1 114 ? -26.327 -3.833 14.423 1.00 84.75 114 GLY A O 1
ATOM 847 N N . GLU A 1 115 ? -25.902 -3.378 12.272 1.00 90.69 115 GLU A N 1
ATOM 848 C CA . GLU A 1 115 ? -25.641 -4.765 11.877 1.00 90.69 115 GLU A CA 1
ATOM 849 C C . GLU A 1 115 ? -24.153 -5.095 11.956 1.00 90.69 115 GLU A C 1
ATOM 851 O O . GLU A 1 115 ? -23.318 -4.341 11.463 1.00 90.69 115 GLU A O 1
ATOM 856 N N . ALA A 1 116 ? -23.801 -6.228 12.569 1.00 89.06 116 ALA A N 1
ATOM 857 C CA . ALA A 1 116 ? -22.412 -6.671 12.638 1.00 89.06 116 ALA A CA 1
ATOM 858 C C . ALA A 1 116 ? -21.867 -6.968 11.236 1.00 89.06 116 ALA A C 1
ATOM 860 O O . ALA A 1 116 ? -22.501 -7.674 10.451 1.00 89.06 116 ALA A O 1
ATOM 861 N N . ILE A 1 117 ? -20.671 -6.461 10.947 1.00 88.94 117 ILE A N 1
ATOM 862 C CA . ILE A 1 117 ? -20.022 -6.633 9.653 1.00 88.94 117 ILE A CA 1
ATOM 863 C C . ILE A 1 117 ? -18.656 -7.300 9.799 1.00 88.94 117 ILE A C 1
ATOM 865 O O . ILE A 1 117 ? -17.878 -6.994 10.700 1.00 88.94 117 ILE A O 1
ATOM 869 N N . GLY A 1 118 ? -18.350 -8.200 8.865 1.00 80.56 118 GLY A N 1
ATOM 870 C CA . GLY A 1 118 ? -17.034 -8.820 8.768 1.00 80.56 118 GLY A CA 1
ATOM 871 C C . GLY A 1 118 ? -16.689 -9.708 9.964 1.00 80.56 118 GLY A C 1
ATOM 872 O O . GLY A 1 118 ? -17.521 -10.464 10.467 1.00 80.56 118 GLY A O 1
ATOM 873 N N . LYS A 1 119 ? -15.420 -9.654 10.372 1.00 88.50 119 LYS A N 1
ATOM 874 C CA . LYS A 1 119 ? -14.868 -10.441 11.479 1.00 88.50 119 LYS A CA 1
ATOM 875 C C . LYS A 1 119 ? -14.753 -9.555 12.721 1.00 88.50 119 LYS A C 1
ATOM 877 O O . LYS A 1 119 ? -14.496 -8.361 12.627 1.00 88.50 119 LYS A O 1
ATOM 882 N N . VAL A 1 120 ? -14.873 -10.171 13.891 1.00 93.06 120 VAL A N 1
ATOM 883 C CA . VAL A 1 120 ? -14.472 -9.566 15.164 1.00 93.06 120 VAL A CA 1
ATOM 884 C C . VAL A 1 120 ? -12.971 -9.242 15.138 1.00 93.06 120 VAL A C 1
ATOM 886 O O . VAL A 1 120 ? -12.160 -10.110 14.808 1.00 93.06 120 VAL A O 1
ATOM 889 N N . LEU A 1 121 ? -12.625 -8.000 15.477 1.00 96.44 121 LEU A N 1
ATOM 890 C CA . LEU A 1 121 ? -11.246 -7.519 15.573 1.00 96.44 121 LEU A CA 1
ATOM 891 C C . LEU A 1 121 ? -10.708 -7.793 16.974 1.00 96.44 121 LEU A C 1
ATOM 893 O O . LEU A 1 121 ? -11.400 -7.504 17.948 1.00 96.44 121 LEU A O 1
ATOM 897 N N . THR A 1 122 ? -9.492 -8.319 17.099 1.00 95.69 122 THR A N 1
ATOM 898 C CA . THR A 1 122 ? -8.904 -8.635 18.410 1.00 95.69 122 THR A CA 1
ATOM 899 C C . THR A 1 122 ? -7.521 -8.019 18.566 1.00 95.69 122 THR A C 1
ATOM 901 O O . THR A 1 122 ? -6.617 -8.314 17.796 1.00 95.69 122 THR A O 1
ATOM 904 N N . VAL A 1 123 ? -7.331 -7.239 19.626 1.00 95.06 123 VAL A N 1
ATOM 905 C CA . VAL A 1 123 ? -6.013 -6.770 20.081 1.00 95.06 123 VAL A CA 1
ATOM 906 C C . VAL A 1 123 ? -5.677 -7.446 21.409 1.00 95.06 123 VAL A C 1
ATOM 908 O O . VAL A 1 123 ? -6.574 -7.763 22.192 1.00 95.06 123 VAL A O 1
ATOM 911 N N . SER A 1 124 ? -4.399 -7.729 21.659 1.00 89.44 124 SER A N 1
ATOM 912 C CA . SER A 1 124 ? -3.967 -8.595 22.771 1.00 89.44 124 SER A CA 1
ATOM 913 C C . SER A 1 124 ? -2.880 -7.984 23.659 1.00 89.44 124 SER A C 1
ATOM 915 O O . SER A 1 124 ? -2.225 -8.706 24.409 1.00 89.44 124 SER A O 1
ATOM 917 N N . GLY A 1 125 ? -2.660 -6.674 23.577 1.00 81.56 125 GLY A N 1
ATOM 918 C CA . GLY A 1 125 ? -1.668 -5.970 24.384 1.00 81.56 125 GLY A CA 1
ATOM 919 C C . GLY A 1 125 ? -1.351 -4.582 23.840 1.00 81.56 125 GLY A C 1
ATOM 920 O O . GLY A 1 125 ? -1.963 -4.135 22.869 1.00 81.56 125 GLY A O 1
ATOM 921 N N . SER A 1 126 ? -0.359 -3.936 24.455 1.00 85.75 126 SER A N 1
ATOM 922 C CA . SER A 1 126 ? -0.044 -2.521 24.241 1.00 85.75 126 SER A CA 1
ATOM 923 C C . SER A 1 126 ? 0.395 -2.170 22.826 1.00 85.75 126 SER A C 1
ATOM 925 O O . SER A 1 126 ? 0.269 -1.024 22.453 1.00 85.75 126 SER A O 1
ATOM 927 N N . THR A 1 127 ? 0.922 -3.102 22.037 1.00 91.50 127 THR A N 1
ATOM 928 C CA . THR A 1 127 ? 1.288 -2.864 20.630 1.00 91.50 127 THR A CA 1
ATOM 929 C C . THR A 1 127 ? 0.780 -4.025 19.800 1.00 91.50 127 THR A C 1
ATOM 931 O O . THR A 1 127 ? 1.448 -5.053 19.676 1.00 91.50 127 THR A O 1
ATOM 934 N N . SER A 1 128 ? -0.453 -3.909 19.317 1.00 94.62 128 SER A N 1
ATOM 935 C CA . SER A 1 128 ? -1.094 -4.949 18.513 1.00 94.62 128 SER A CA 1
ATOM 936 C C . SER A 1 128 ? -2.146 -4.359 17.587 1.00 94.62 128 SER A C 1
ATOM 938 O O . SER A 1 128 ? -2.739 -3.326 17.888 1.00 94.62 128 SER A O 1
ATOM 940 N N . SER A 1 129 ? -2.390 -5.023 16.463 1.00 94.81 129 SER A N 1
ATOM 941 C CA . SER A 1 129 ? -3.449 -4.655 15.532 1.00 94.81 129 SER A CA 1
ATOM 942 C C . SER A 1 129 ? -4.113 -5.893 14.940 1.00 94.81 129 SER A C 1
ATOM 944 O O . SER A 1 129 ? -3.499 -6.953 14.822 1.00 94.81 129 SER A O 1
ATOM 946 N N . ASP A 1 130 ? -5.380 -5.751 14.566 1.00 95.62 130 ASP A N 1
ATOM 947 C CA . ASP A 1 130 ? -6.111 -6.715 13.742 1.00 95.62 130 ASP A CA 1
ATOM 948 C C . ASP A 1 130 ? -6.921 -5.939 12.706 1.00 95.62 130 ASP A C 1
ATOM 950 O O . ASP A 1 130 ? -7.253 -4.764 12.891 1.00 95.62 130 ASP A O 1
ATOM 954 N N . PHE A 1 131 ? -7.243 -6.586 11.593 1.00 94.50 131 PHE A N 1
ATOM 955 C CA . PHE A 1 131 ? -8.043 -5.969 10.550 1.00 94.50 131 PHE A CA 1
ATOM 956 C C . PHE A 1 131 ? -8.913 -6.988 9.824 1.00 94.50 131 PHE A C 1
ATOM 958 O O . PHE A 1 131 ? -8.626 -8.183 9.762 1.00 94.50 131 PHE A O 1
ATOM 965 N N . PHE A 1 132 ? -9.953 -6.486 9.171 1.00 91.25 132 PHE A N 1
ATOM 966 C CA . PHE A 1 132 ? -10.650 -7.217 8.122 1.00 91.25 132 PHE A CA 1
ATOM 967 C C . PHE A 1 132 ? -10.914 -6.296 6.931 1.00 91.25 132 PHE A C 1
ATOM 969 O O . PHE A 1 132 ? -10.727 -5.077 6.995 1.00 91.25 132 PHE A O 1
ATOM 976 N N . ARG A 1 133 ? -11.338 -6.894 5.816 1.00 88.19 133 ARG A N 1
ATOM 977 C CA . ARG A 1 133 ? -11.752 -6.167 4.615 1.00 88.19 133 ARG A CA 1
ATOM 978 C C . ARG A 1 133 ? -13.189 -6.511 4.257 1.00 88.19 133 ARG A C 1
ATOM 980 O O . ARG A 1 133 ? -13.592 -7.665 4.386 1.00 88.19 133 ARG A O 1
ATOM 987 N N . ILE A 1 134 ? -13.936 -5.516 3.793 1.00 84.00 134 ILE A N 1
ATOM 988 C CA . ILE A 1 134 ? -15.240 -5.700 3.149 1.00 84.00 134 ILE A CA 1
ATOM 989 C C . ILE A 1 134 ? -15.239 -4.855 1.888 1.00 84.00 134 ILE A C 1
ATOM 991 O O . ILE A 1 134 ? -15.093 -3.633 1.953 1.00 84.00 134 ILE A O 1
ATOM 995 N N . GLY A 1 135 ? -15.381 -5.516 0.739 1.00 80.44 135 GLY A N 1
ATOM 996 C CA . GLY A 1 135 ? -15.203 -4.866 -0.555 1.00 80.44 135 GLY A CA 1
ATOM 997 C C . GLY A 1 135 ? -13.883 -4.091 -0.598 1.00 80.44 135 GLY A C 1
ATOM 998 O O . GLY A 1 135 ? -12.824 -4.640 -0.303 1.00 80.44 135 GLY A O 1
ATOM 999 N N . LYS A 1 136 ? -13.980 -2.793 -0.899 1.00 78.94 136 LYS A N 1
ATOM 1000 C CA . LYS A 1 136 ? -12.847 -1.874 -1.092 1.00 78.94 136 LYS A CA 1
ATOM 1001 C C . LYS A 1 136 ? -12.275 -1.313 0.210 1.00 78.94 136 LYS A C 1
ATOM 1003 O O . LYS A 1 136 ? -11.305 -0.566 0.168 1.00 78.94 136 LYS A O 1
ATOM 1008 N N . MET A 1 137 ? -12.883 -1.608 1.359 1.00 86.62 137 MET A N 1
ATOM 1009 C CA . MET A 1 137 ? -12.545 -0.970 2.632 1.00 86.62 137 MET A CA 1
ATOM 1010 C C . MET A 1 137 ? -11.790 -1.929 3.548 1.00 86.62 137 MET A C 1
ATOM 1012 O O . MET A 1 137 ? -12.165 -3.093 3.702 1.00 86.62 137 MET A O 1
ATOM 1016 N N . LYS A 1 138 ? -10.734 -1.419 4.181 1.00 89.44 138 LYS A N 1
ATOM 1017 C CA . LYS A 1 138 ? -9.999 -2.056 5.272 1.00 89.44 138 LYS A CA 1
ATOM 1018 C C . LYS A 1 138 ? -10.377 -1.361 6.580 1.00 89.44 138 LYS A C 1
ATOM 1020 O O . LYS A 1 138 ? -10.258 -0.141 6.691 1.00 89.44 138 LYS A O 1
ATOM 1025 N N . TYR A 1 139 ? -10.787 -2.160 7.557 1.00 94.19 139 TYR A N 1
ATOM 1026 C CA . TYR A 1 139 ? -11.135 -1.726 8.907 1.00 94.19 139 TYR A CA 1
ATOM 1027 C C . TYR A 1 139 ? -10.100 -2.307 9.856 1.00 94.19 139 TYR A C 1
ATOM 1029 O O . TYR A 1 139 ? -9.954 -3.527 9.924 1.00 94.19 139 TYR A O 1
ATOM 1037 N N . THR A 1 140 ? -9.351 -1.441 10.527 1.00 96.25 140 THR A N 1
ATOM 1038 C CA . THR A 1 140 ? -8.221 -1.828 11.377 1.00 96.25 140 THR A CA 1
ATOM 1039 C C . THR A 1 140 ? -8.476 -1.336 12.790 1.00 96.25 140 THR A C 1
ATOM 1041 O O . THR A 1 140 ? -8.824 -0.174 12.972 1.00 96.25 140 THR A O 1
ATOM 1044 N N . LEU A 1 141 ? -8.301 -2.213 13.771 1.00 97.75 141 LEU A N 1
ATOM 1045 C CA . LEU A 1 141 ? -8.222 -1.845 15.178 1.00 97.75 141 LEU A CA 1
ATOM 1046 C C . LEU A 1 141 ? -6.759 -1.934 15.589 1.00 97.75 141 LEU A C 1
ATOM 1048 O O . LEU A 1 141 ? -6.140 -2.980 15.389 1.00 97.75 141 LEU A O 1
ATOM 1052 N N . THR A 1 142 ? -6.231 -0.869 16.176 1.00 97.31 142 THR A N 1
ATOM 1053 C CA . THR A 1 142 ? -4.830 -0.798 16.584 1.00 97.31 142 THR A CA 1
ATOM 1054 C C . THR A 1 142 ? -4.728 -0.294 18.016 1.00 97.31 142 THR A C 1
ATOM 1056 O O . THR A 1 142 ? -5.369 0.686 18.368 1.00 97.31 142 THR A O 1
ATOM 1059 N N . ASN A 1 143 ? -3.908 -0.950 18.833 1.00 95.81 143 ASN A N 1
ATOM 1060 C CA . ASN A 1 143 ? -3.436 -0.437 20.114 1.00 95.81 143 ASN A CA 1
ATOM 1061 C C . ASN A 1 143 ? -1.965 -0.026 19.951 1.00 95.81 143 ASN A C 1
ATOM 1063 O O . ASN A 1 143 ? -1.127 -0.888 19.679 1.00 95.81 143 ASN A O 1
ATOM 1067 N N . ASN A 1 144 ? -1.677 1.272 20.078 1.00 93.12 144 ASN A N 1
ATOM 1068 C CA . ASN A 1 144 ? -0.391 1.914 19.770 1.00 93.12 144 ASN A CA 1
ATOM 1069 C C . ASN A 1 144 ? 0.331 2.434 21.025 1.00 93.12 144 ASN A C 1
ATOM 1071 O O . ASN A 1 144 ? 0.761 3.577 21.108 1.00 93.12 144 ASN A O 1
ATOM 1075 N N . GLY A 1 145 ? 0.475 1.593 22.039 1.00 87.00 145 GLY A N 1
ATOM 1076 C CA . GLY A 1 145 ? 1.231 1.908 23.252 1.00 87.00 145 GLY A CA 1
ATOM 1077 C C . GLY A 1 145 ? 0.461 2.761 24.255 1.00 87.00 145 GLY A C 1
ATOM 1078 O O . GLY A 1 145 ? 1.066 3.308 25.175 1.00 87.00 145 GLY A O 1
ATOM 1079 N N . GLY A 1 146 ? -0.860 2.854 24.118 1.00 89.50 146 GLY A N 1
ATOM 1080 C CA . GLY A 1 146 ? -1.689 3.726 24.944 1.00 89.50 146 GLY A CA 1
ATOM 1081 C C . GLY A 1 146 ? -2.927 4.228 24.221 1.00 89.50 146 GLY A C 1
ATOM 1082 O O . GLY A 1 146 ? -3.940 4.413 24.878 1.00 89.50 146 GLY A O 1
ATOM 1083 N N . ASP A 1 147 ? -2.881 4.344 22.900 1.00 95.50 147 ASP A N 1
ATOM 1084 C CA . ASP A 1 147 ? -4.014 4.848 22.129 1.00 95.50 147 ASP A CA 1
ATOM 1085 C C . ASP A 1 147 ? -4.651 3.698 21.349 1.00 95.50 147 ASP A C 1
ATOM 1087 O O . ASP A 1 147 ? -3.966 2.914 20.682 1.00 95.50 147 ASP A O 1
ATOM 1091 N N . LEU A 1 148 ? -5.965 3.549 21.508 1.00 97.94 148 LEU A N 1
ATOM 1092 C CA . LEU A 1 148 ? -6.774 2.576 20.792 1.00 97.94 148 LEU A CA 1
ATOM 1093 C C . LEU A 1 148 ? -7.469 3.277 19.629 1.00 97.94 148 LEU A C 1
ATOM 1095 O O . LEU A 1 148 ? -8.429 4.019 19.826 1.00 97.94 148 LEU A O 1
ATOM 1099 N N . ASP A 1 149 ? -7.028 2.978 18.418 1.00 98.06 149 ASP A N 1
ATOM 1100 C CA . ASP A 1 149 ? -7.521 3.592 17.195 1.00 98.06 149 ASP A CA 1
ATOM 1101 C C . ASP A 1 149 ? -8.353 2.616 16.368 1.00 98.06 149 ASP A C 1
ATOM 1103 O O . ASP A 1 149 ? -7.991 1.450 16.179 1.00 98.06 149 ASP A O 1
ATOM 1107 N N . PHE A 1 150 ? -9.438 3.124 15.786 1.00 98.00 150 PHE A N 1
ATOM 1108 C CA . PHE A 1 150 ? -10.143 2.463 14.698 1.00 98.00 150 PHE A CA 1
ATOM 1109 C C . PHE A 1 150 ? -9.919 3.208 13.393 1.00 98.00 150 PHE A C 1
ATOM 1111 O O . PHE A 1 150 ? -10.358 4.340 13.213 1.00 98.00 150 PHE A O 1
ATOM 1118 N N . THR A 1 151 ? -9.251 2.557 12.452 1.00 97.19 151 THR A N 1
ATOM 1119 C CA . THR A 1 151 ? -8.916 3.140 11.159 1.00 97.19 151 THR A CA 1
ATOM 1120 C C . THR A 1 151 ? -9.768 2.538 10.050 1.00 97.19 151 THR A C 1
ATOM 1122 O O . THR A 1 151 ? -9.786 1.321 9.846 1.00 97.19 151 THR A O 1
ATOM 1125 N N . ILE A 1 152 ? -10.421 3.411 9.283 1.00 94.94 152 ILE A N 1
ATOM 1126 C CA . ILE A 1 152 ? -11.161 3.080 8.065 1.00 94.94 152 ILE A CA 1
ATOM 1127 C C . ILE A 1 152 ? -10.381 3.633 6.875 1.00 94.94 152 ILE A C 1
ATOM 1129 O O . ILE A 1 152 ? -10.222 4.845 6.743 1.00 94.94 152 ILE A O 1
ATOM 1133 N N . ARG A 1 153 ? -9.904 2.771 5.978 1.00 89.69 153 ARG A N 1
ATOM 1134 C CA . ARG A 1 153 ? -9.181 3.194 4.765 1.00 89.69 153 ARG A CA 1
ATOM 1135 C C . ARG A 1 153 ? -9.617 2.375 3.562 1.00 89.69 153 ARG A C 1
ATOM 1137 O O . ARG A 1 153 ? -10.153 1.278 3.729 1.00 89.69 153 ARG A O 1
ATOM 1144 N N . LYS A 1 154 ? -9.370 2.872 2.346 1.00 83.19 154 LYS A N 1
ATOM 1145 C CA . LYS A 1 154 ? -9.413 1.983 1.179 1.00 83.19 154 LYS A CA 1
ATOM 1146 C C . LYS A 1 154 ? -8.333 0.913 1.346 1.00 83.19 154 LYS A C 1
ATOM 1148 O O . LYS A 1 154 ? -7.238 1.181 1.841 1.00 83.19 154 LYS A O 1
ATOM 1153 N N . ALA A 1 155 ? -8.654 -0.320 0.984 1.00 75.88 155 ALA A N 1
ATOM 1154 C CA . ALA A 1 155 ? -7.653 -1.361 0.883 1.00 75.88 155 ALA A CA 1
ATOM 1155 C C . ALA A 1 155 ? -6.704 -0.985 -0.260 1.00 75.88 155 ALA A C 1
ATOM 1157 O O . ALA A 1 155 ? -7.153 -0.810 -1.386 1.00 75.88 155 ALA A O 1
ATOM 1158 N N . LYS A 1 156 ? -5.404 -0.868 0.029 1.00 72.81 156 LYS A N 1
ATOM 1159 C CA . LYS A 1 156 ? -4.397 -0.737 -1.024 1.00 72.81 156 LYS A CA 1
ATOM 1160 C C . LYS A 1 156 ? -4.376 -2.037 -1.824 1.00 72.81 156 LYS A C 1
ATOM 1162 O O . LYS A 1 156 ? -4.176 -3.111 -1.248 1.00 72.81 156 LYS A O 1
ATOM 1167 N N . VAL A 1 157 ? -4.608 -1.924 -3.123 1.00 81.31 157 VAL A N 1
ATOM 1168 C CA . VAL A 1 157 ? -4.582 -3.027 -4.082 1.00 81.31 157 VAL A CA 1
ATOM 1169 C C . VAL A 1 157 ? -3.497 -2.718 -5.107 1.00 81.31 157 VAL A C 1
ATOM 1171 O O . VAL A 1 157 ? -3.230 -1.557 -5.412 1.00 81.31 157 VAL A O 1
ATOM 1174 N N . ARG A 1 158 ? -2.776 -3.745 -5.566 1.00 83.25 158 ARG A N 1
ATOM 1175 C CA . ARG A 1 158 ? -1.726 -3.549 -6.571 1.00 83.25 158 ARG A CA 1
ATOM 1176 C C . ARG A 1 158 ? -2.368 -3.250 -7.918 1.00 83.25 158 ARG A C 1
ATOM 1178 O O . ARG A 1 158 ? -3.290 -3.965 -8.289 1.00 83.25 158 ARG A O 1
ATOM 1185 N N . GLN A 1 159 ? -1.813 -2.287 -8.651 1.00 87.12 159 GLN A N 1
ATOM 1186 C CA . GLN A 1 159 ? -2.167 -2.027 -10.052 1.00 87.12 159 GLN A CA 1
ATOM 1187 C C . GLN A 1 159 ? -3.681 -1.823 -10.273 1.00 87.12 159 GLN A C 1
ATOM 1189 O O . GLN A 1 159 ? -4.242 -2.400 -11.191 1.00 87.12 159 GLN A O 1
ATOM 1194 N N . ASP A 1 160 ? -4.328 -1.047 -9.403 1.00 88.56 160 ASP A N 1
ATOM 1195 C CA . ASP A 1 160 ? -5.743 -0.650 -9.496 1.00 88.56 160 ASP A CA 1
ATOM 1196 C C . ASP A 1 160 ? -5.830 0.741 -10.152 1.00 88.56 160 ASP A C 1
ATOM 1198 O O . ASP A 1 160 ? -5.668 1.759 -9.477 1.00 88.56 160 ASP A O 1
ATOM 1202 N N . PHE A 1 161 ? -5.966 0.798 -11.479 1.00 88.88 161 PHE A N 1
ATOM 1203 C CA . PHE A 1 161 ? -5.879 2.041 -12.258 1.00 88.88 161 PHE A CA 1
ATOM 1204 C C . PHE A 1 161 ? -7.158 2.879 -12.197 1.00 88.88 161 PHE A C 1
ATOM 1206 O O . PHE A 1 161 ? -7.100 4.106 -12.317 1.00 88.88 161 PHE A O 1
ATOM 1213 N N . ASP A 1 162 ? -8.325 2.259 -12.012 1.00 86.38 162 ASP A N 1
ATOM 1214 C CA . ASP A 1 162 ? -9.596 2.983 -11.910 1.00 86.38 162 ASP A CA 1
ATOM 1215 C C . ASP A 1 162 ? -9.996 3.316 -10.457 1.00 86.38 162 ASP A C 1
ATOM 1217 O O . ASP A 1 162 ? -10.856 4.182 -10.226 1.00 86.38 162 ASP A O 1
ATOM 1221 N N . GLY A 1 163 ? -9.289 2.750 -9.476 1.00 85.19 163 GLY A N 1
ATOM 1222 C CA . GLY A 1 163 ? -9.468 2.973 -8.045 1.00 85.19 163 GLY A CA 1
ATOM 1223 C C . GLY A 1 163 ? -10.637 2.184 -7.470 1.00 85.19 163 GLY A C 1
ATOM 1224 O O . GLY A 1 163 ? -11.233 2.605 -6.458 1.00 85.19 163 GLY A O 1
ATOM 1225 N N . ASP A 1 164 ? -11.039 1.108 -8.139 1.00 82.25 164 ASP A N 1
ATOM 1226 C CA . ASP A 1 164 ? -12.198 0.322 -7.787 1.00 82.25 164 ASP A CA 1
ATOM 1227 C C . ASP A 1 164 ? -11.909 -0.771 -6.734 1.00 82.25 164 ASP A C 1
ATOM 1229 O O . ASP A 1 164 ? -12.837 -1.450 -6.286 1.00 82.25 164 ASP A O 1
ATOM 1233 N N . GLY A 1 165 ? -10.682 -0.866 -6.231 1.00 82.88 165 GLY A N 1
ATOM 1234 C CA . GLY A 1 165 ? -10.277 -1.831 -5.217 1.00 82.88 165 GLY A CA 1
ATOM 1235 C C . GLY A 1 165 ? -10.103 -3.253 -5.753 1.00 82.88 165 GLY A C 1
ATOM 1236 O O . GLY A 1 165 ? -10.103 -4.193 -4.952 1.00 82.88 165 GLY A O 1
ATOM 1237 N N . ILE A 1 166 ? -9.975 -3.425 -7.066 1.00 84.50 166 ILE A N 1
ATOM 1238 C CA . ILE A 1 166 ? -9.620 -4.672 -7.738 1.00 84.50 166 ILE A CA 1
ATOM 1239 C C . ILE A 1 166 ? -8.344 -4.412 -8.551 1.00 84.50 166 ILE A C 1
ATOM 1241 O O . ILE A 1 166 ? -8.102 -3.318 -9.036 1.00 84.50 166 ILE A O 1
ATOM 1245 N N . SER A 1 167 ? -7.458 -5.406 -8.631 1.00 88.38 167 SER A N 1
ATOM 1246 C CA . SER A 1 167 ? -6.259 -5.292 -9.465 1.00 88.38 167 SER A CA 1
ATOM 1247 C C . SER A 1 167 ? -6.612 -5.419 -10.945 1.00 88.38 167 SER A C 1
ATOM 1249 O O . SER A 1 167 ? -7.356 -6.329 -11.328 1.00 88.38 167 SER A O 1
ATOM 1251 N N . ASP A 1 168 ? -5.959 -4.607 -11.768 1.00 91.00 168 ASP A N 1
ATOM 1252 C CA . ASP A 1 168 ? -5.992 -4.686 -13.226 1.00 91.00 168 ASP A CA 1
ATOM 1253 C C . ASP A 1 168 ? -4.768 -5.422 -13.782 1.00 91.00 168 ASP A C 1
ATOM 1255 O O . ASP A 1 168 ? -3.846 -5.812 -13.057 1.00 91.00 168 ASP A O 1
ATOM 1259 N N . ILE A 1 169 ? -4.754 -5.627 -15.100 1.00 91.38 169 ILE A N 1
ATOM 1260 C CA . ILE A 1 169 ? -3.631 -6.232 -15.824 1.00 91.38 169 ILE A CA 1
ATOM 1261 C C . ILE A 1 169 ? -3.185 -5.286 -16.932 1.00 91.38 169 ILE A C 1
ATOM 1263 O O . ILE A 1 169 ? -3.985 -4.908 -17.783 1.00 91.38 169 ILE A O 1
ATOM 1267 N N . ILE A 1 170 ? -1.895 -4.957 -16.955 1.00 92.06 170 ILE A N 1
ATOM 1268 C CA . ILE A 1 170 ? -1.283 -4.073 -17.951 1.00 92.06 170 ILE A CA 1
ATOM 1269 C C . ILE A 1 170 ? -0.604 -4.904 -19.043 1.00 92.06 170 ILE A C 1
ATOM 1271 O O . ILE A 1 170 ? 0.099 -5.873 -18.755 1.00 92.06 170 ILE A O 1
ATOM 1275 N N . PHE A 1 171 ? -0.746 -4.476 -20.294 1.00 92.56 171 PHE A N 1
ATOM 1276 C CA . PHE A 1 171 ? -0.094 -5.064 -21.458 1.00 92.56 171 PHE A CA 1
ATOM 1277 C C . PHE A 1 171 ? 0.718 -4.009 -22.208 1.00 92.56 171 PHE A C 1
ATOM 1279 O O . PHE A 1 171 ? 0.220 -2.918 -22.479 1.00 92.56 171 PHE A O 1
ATOM 1286 N N . GLN A 1 172 ? 1.936 -4.371 -22.613 1.00 94.25 172 GLN A N 1
ATOM 1287 C CA . GLN A 1 172 ? 2.688 -3.664 -23.648 1.00 94.25 172 GLN A CA 1
ATOM 1288 C C . GLN A 1 172 ? 2.815 -4.575 -24.867 1.00 94.25 172 GLN A C 1
ATOM 1290 O O . GLN A 1 172 ? 3.222 -5.732 -24.754 1.00 94.25 172 GLN A O 1
ATOM 1295 N N . LYS A 1 173 ? 2.440 -4.071 -26.039 1.00 93.88 173 LYS A N 1
ATOM 1296 C CA . LYS A 1 173 ? 2.497 -4.820 -27.294 1.00 93.88 173 LYS A CA 1
ATOM 1297 C C . LYS A 1 173 ? 3.933 -4.841 -27.831 1.00 93.88 173 LYS A C 1
ATOM 1299 O O . LYS A 1 173 ? 4.573 -3.805 -27.911 1.00 93.88 173 LYS A O 1
ATOM 1304 N N . ASN A 1 174 ? 4.448 -6.005 -28.227 1.00 92.06 174 ASN A N 1
ATOM 1305 C CA . ASN A 1 174 ? 5.876 -6.161 -28.560 1.00 92.06 174 ASN A CA 1
ATOM 1306 C C . ASN A 1 174 ? 6.337 -5.480 -29.863 1.00 92.06 174 ASN A C 1
ATOM 1308 O O . ASN A 1 174 ? 7.533 -5.294 -30.058 1.00 92.06 174 ASN A O 1
ATOM 1312 N N . ASP A 1 175 ? 5.436 -5.196 -30.800 1.00 91.50 175 ASP A N 1
ATOM 1313 C CA . ASP A 1 175 ? 5.783 -4.664 -32.123 1.00 91.50 175 ASP A CA 1
ATOM 1314 C C . ASP A 1 175 ? 5.830 -3.128 -32.130 1.00 91.50 175 ASP A C 1
ATOM 1316 O O . ASP A 1 175 ? 6.874 -2.538 -32.394 1.00 91.50 175 ASP A O 1
ATOM 1320 N N . ASP A 1 176 ? 4.719 -2.470 -31.812 1.00 92.50 176 ASP A N 1
ATOM 1321 C CA . ASP A 1 176 ? 4.551 -1.016 -31.833 1.00 92.50 176 ASP A CA 1
ATOM 1322 C C . ASP A 1 176 ? 4.423 -0.405 -30.432 1.00 92.50 176 ASP A C 1
ATOM 1324 O O . ASP A 1 176 ? 4.146 0.785 -30.302 1.00 92.50 176 ASP A O 1
ATOM 1328 N N . HIS A 1 177 ? 4.658 -1.198 -29.381 1.00 92.25 177 HIS A N 1
ATOM 1329 C CA . HIS A 1 177 ? 4.748 -0.734 -27.994 1.00 92.25 177 HIS A CA 1
ATOM 1330 C C . HIS A 1 177 ? 3.470 -0.062 -27.477 1.00 92.25 177 HIS A C 1
ATOM 1332 O O . HIS A 1 177 ? 3.511 0.620 -26.455 1.00 92.25 177 HIS A O 1
ATOM 1338 N N . GLN A 1 178 ? 2.326 -0.282 -28.139 1.00 93.00 178 GLN A N 1
ATOM 1339 C CA . GLN A 1 178 ? 1.025 0.143 -27.626 1.00 93.00 178 GLN A CA 1
ATOM 1340 C C . GLN A 1 178 ? 0.805 -0.401 -26.215 1.00 93.00 178 GLN A C 1
ATOM 1342 O O . GLN A 1 178 ? 1.154 -1.547 -25.917 1.00 93.00 178 GLN A O 1
ATOM 1347 N N . VAL A 1 179 ? 0.182 0.415 -25.369 1.00 92.31 179 VAL A N 1
ATOM 1348 C CA . VAL A 1 179 ? -0.150 0.052 -23.993 1.00 92.31 179 VAL A CA 1
ATOM 1349 C C . VAL A 1 179 ? -1.660 -0.028 -23.830 1.00 92.31 179 VAL A C 1
ATOM 1351 O O . VAL A 1 179 ? -2.399 0.798 -24.372 1.00 92.31 179 VAL A O 1
ATOM 1354 N N . GLY A 1 180 ? -2.116 -1.021 -23.076 1.00 90.69 180 GLY A N 1
ATOM 1355 C CA . GLY A 1 180 ? -3.506 -1.123 -22.658 1.00 90.69 180 GLY A CA 1
ATOM 1356 C C . GLY A 1 180 ? -3.694 -2.060 -21.475 1.00 90.69 180 GLY A C 1
ATOM 1357 O O . GLY A 1 180 ? -2.727 -2.609 -20.944 1.00 90.69 180 GLY A O 1
ATOM 1358 N N . TYR A 1 181 ? -4.944 -2.213 -21.055 1.00 91.38 181 TYR A N 1
ATOM 1359 C CA . TYR A 1 181 ? -5.318 -2.804 -19.779 1.00 91.38 181 TYR A CA 1
ATOM 1360 C C . TYR A 1 181 ? -6.506 -3.745 -19.927 1.00 91.38 181 TYR A C 1
ATOM 1362 O O . TYR A 1 181 ? -7.412 -3.497 -20.724 1.00 91.38 181 TYR A O 1
ATOM 1370 N N . TRP A 1 182 ? -6.528 -4.793 -19.112 1.00 92.00 182 TRP A N 1
ATOM 1371 C CA . TRP A 1 182 ? -7.748 -5.510 -18.758 1.00 92.00 182 TRP A CA 1
ATOM 1372 C C . TRP A 1 182 ? -8.158 -5.119 -17.348 1.00 92.00 182 TRP A C 1
ATOM 1374 O O . TRP A 1 182 ? -7.385 -5.321 -16.410 1.00 92.00 182 TRP A O 1
ATOM 1384 N N . MET A 1 183 ? -9.372 -4.590 -17.220 1.00 89.06 183 MET A N 1
ATOM 1385 C CA . MET A 1 183 ? -9.875 -4.084 -15.946 1.00 89.06 183 MET A CA 1
ATOM 1386 C C . MET A 1 183 ? -10.514 -5.193 -15.119 1.00 89.06 183 MET A C 1
ATOM 1388 O O . MET A 1 183 ? -11.237 -6.034 -15.665 1.00 89.06 183 MET A O 1
ATOM 1392 N N . ASN A 1 184 ? -10.305 -5.178 -13.805 1.00 86.75 184 ASN A N 1
ATOM 1393 C CA . ASN A 1 184 ? -11.051 -5.991 -12.837 1.00 86.75 184 ASN A CA 1
ATOM 1394 C C . ASN A 1 184 ? -11.016 -7.507 -13.099 1.00 86.75 184 ASN A C 1
ATOM 1396 O O . ASN A 1 184 ? -11.969 -8.232 -12.800 1.00 86.75 184 ASN A O 1
ATOM 1400 N N . GLY A 1 185 ? -9.942 -7.998 -13.726 1.00 82.56 185 GLY A N 1
ATOM 1401 C CA . GLY A 1 185 ? -9.827 -9.395 -14.160 1.00 82.56 185 GLY A CA 1
ATOM 1402 C C . GLY A 1 185 ? -10.836 -9.811 -15.244 1.00 82.56 185 GLY A C 1
ATOM 1403 O O . GLY A 1 185 ? -11.099 -11.002 -15.416 1.00 82.56 185 GLY A O 1
ATOM 1404 N N . THR A 1 186 ? -11.419 -8.848 -15.957 1.00 86.44 186 THR A N 1
ATOM 1405 C CA . THR A 1 186 ? -12.331 -9.060 -17.089 1.00 86.44 186 THR A CA 1
ATOM 1406 C C . THR A 1 186 ? -11.593 -8.926 -18.424 1.00 86.44 186 THR A C 1
ATOM 1408 O O . THR A 1 186 ? -10.404 -8.629 -18.465 1.00 86.44 186 THR A O 1
ATOM 1411 N N . THR A 1 187 ? -12.284 -9.143 -19.544 1.00 86.75 187 THR A N 1
ATOM 1412 C CA . THR A 1 187 ? -11.727 -8.924 -20.893 1.00 86.75 187 THR A CA 1
ATOM 1413 C C . THR A 1 187 ? -12.014 -7.524 -21.442 1.00 86.75 187 THR A C 1
ATOM 1415 O O . THR A 1 187 ? -11.873 -7.301 -22.647 1.00 86.75 187 THR A O 1
ATOM 1418 N N . ASP A 1 188 ? -12.453 -6.592 -20.594 1.00 86.50 188 ASP A N 1
ATOM 1419 C CA . ASP A 1 188 ? -12.807 -5.233 -20.999 1.00 86.50 188 ASP A CA 1
ATOM 1420 C C . ASP A 1 188 ? -11.528 -4.421 -21.243 1.00 86.50 188 ASP A C 1
ATOM 1422 O O . ASP A 1 188 ? -10.923 -3.862 -20.328 1.00 86.50 188 ASP A O 1
ATOM 1426 N N . TRP A 1 189 ? -11.090 -4.411 -22.505 1.00 88.88 189 TRP A N 1
ATOM 1427 C CA . TRP A 1 189 ? -9.873 -3.731 -22.942 1.00 88.88 189 TRP A CA 1
ATOM 1428 C C . TRP A 1 189 ? -9.991 -2.207 -22.843 1.00 88.88 189 TRP A C 1
ATOM 1430 O O . TRP A 1 189 ? -10.898 -1.610 -23.425 1.00 88.88 189 TRP A O 1
ATOM 1440 N N . GLN A 1 190 ? -9.010 -1.584 -22.193 1.00 87.81 190 GLN A N 1
ATOM 1441 C CA . GLN A 1 190 ? -8.799 -0.136 -22.177 1.00 87.81 190 GLN A CA 1
ATOM 1442 C C . GLN A 1 190 ? -7.462 0.195 -22.843 1.00 87.81 190 GLN A C 1
ATOM 1444 O O . GLN A 1 190 ? -6.453 -0.444 -22.566 1.00 87.81 190 GLN A O 1
ATOM 1449 N N . GLY A 1 191 ? -7.419 1.202 -23.711 1.00 84.50 191 GLY A N 1
ATOM 1450 C CA . GLY A 1 191 ? -6.172 1.676 -24.313 1.00 84.50 191 GLY A CA 1
ATOM 1451 C C . GLY A 1 191 ? -6.424 2.685 -25.426 1.00 84.50 191 GLY A C 1
ATOM 1452 O O . GLY A 1 191 ? -7.456 2.637 -26.095 1.00 84.50 191 GLY A O 1
ATOM 1453 N N . ASN A 1 192 ? -5.479 3.598 -25.642 1.00 83.69 192 ASN A N 1
ATOM 1454 C CA . ASN A 1 192 ? -5.611 4.653 -26.655 1.00 83.69 192 ASN A CA 1
ATOM 1455 C C . ASN A 1 192 ? -5.181 4.222 -28.077 1.00 83.69 192 ASN A C 1
ATOM 1457 O O . ASN A 1 192 ? -5.307 5.000 -29.028 1.00 83.69 192 ASN A O 1
ATOM 1461 N N . GLY A 1 193 ? -4.650 3.001 -28.228 1.00 86.81 193 GLY A N 1
ATOM 1462 C CA . GLY A 1 193 ? -4.182 2.442 -29.501 1.00 86.81 193 GLY A CA 1
ATOM 1463 C C . GLY A 1 193 ? -3.013 3.201 -30.138 1.00 86.81 193 GLY A C 1
ATOM 1464 O O . GLY A 1 193 ? -2.746 3.012 -31.324 1.00 86.81 193 GLY A O 1
ATOM 1465 N N . GLN A 1 194 ? -2.342 4.085 -29.391 1.00 89.06 194 GLN A N 1
ATOM 1466 C CA . GLN A 1 194 ? -1.209 4.859 -29.887 1.00 89.06 194 GLN A CA 1
ATOM 1467 C C . GLN A 1 194 ? 0.106 4.120 -29.609 1.00 89.06 194 GLN A C 1
ATOM 1469 O O . GLN A 1 194 ? 0.332 3.698 -28.469 1.00 89.06 194 GLN A O 1
ATOM 1474 N N . PRO A 1 195 ? 0.983 3.969 -30.619 1.00 91.00 195 PRO A N 1
ATOM 1475 C CA . PRO A 1 195 ? 2.328 3.446 -30.418 1.00 91.00 195 PRO A CA 1
ATOM 1476 C C . PRO A 1 195 ? 3.102 4.266 -29.384 1.00 91.00 195 PRO A C 1
ATOM 1478 O O . PRO A 1 195 ? 3.018 5.496 -29.380 1.00 91.00 195 PRO A O 1
ATOM 1481 N N . GLN A 1 196 ? 3.887 3.591 -28.549 1.00 89.81 196 GLN A N 1
ATOM 1482 C CA . GLN A 1 196 ? 4.882 4.248 -27.698 1.00 89.81 196 GLN A CA 1
ATOM 1483 C C . GLN A 1 196 ? 6.250 4.211 -28.392 1.00 89.81 196 GLN A C 1
ATOM 1485 O O . GLN A 1 196 ? 6.465 3.379 -29.280 1.00 89.81 196 GLN A O 1
ATOM 1490 N N . PRO A 1 197 ? 7.191 5.101 -28.036 1.00 90.12 197 PRO A N 1
ATOM 1491 C CA . PRO A 1 197 ? 8.524 5.028 -28.612 1.00 90.12 197 PRO A CA 1
ATOM 1492 C C . PRO A 1 197 ? 9.206 3.712 -28.196 1.00 90.12 197 PRO A C 1
ATOM 1494 O O . PRO A 1 197 ? 9.021 3.220 -27.086 1.00 90.12 197 PRO A O 1
ATOM 1497 N N . SER A 1 198 ? 9.956 3.102 -29.116 1.00 90.50 198 SER A N 1
ATOM 1498 C CA . SER A 1 198 ? 10.439 1.712 -28.997 1.00 90.50 198 SER A CA 1
ATOM 1499 C C . SER A 1 198 ? 11.471 1.477 -27.891 1.00 90.50 198 SER A C 1
ATOM 1501 O O . SER A 1 198 ? 11.795 0.343 -27.564 1.00 90.50 198 SER A O 1
ATOM 1503 N N . ASP A 1 199 ? 12.055 2.548 -27.374 1.00 90.94 199 ASP A N 1
ATOM 1504 C CA . ASP A 1 199 ? 12.996 2.565 -26.258 1.00 90.94 199 ASP A CA 1
ATOM 1505 C C . ASP A 1 199 ? 12.303 2.685 -24.892 1.00 90.94 199 ASP A C 1
ATOM 1507 O O . ASP A 1 199 ? 12.980 2.598 -23.866 1.00 90.94 199 ASP A O 1
ATOM 1511 N N . TRP A 1 200 ? 10.974 2.848 -24.867 1.00 92.00 200 TRP A N 1
ATOM 1512 C CA . TRP A 1 200 ? 10.188 2.936 -23.642 1.00 92.00 200 TRP A CA 1
ATOM 1513 C C . TRP A 1 200 ? 9.596 1.599 -23.231 1.00 92.00 200 TRP A C 1
ATOM 1515 O O . TRP A 1 200 ? 8.918 0.914 -24.000 1.00 92.00 200 TRP A O 1
ATOM 1525 N N . VAL A 1 201 ? 9.768 1.279 -21.955 1.00 93.25 201 VAL A N 1
ATOM 1526 C CA . VAL A 1 201 ? 9.220 0.077 -21.332 1.00 93.25 201 VAL A CA 1
ATOM 1527 C C . VAL A 1 201 ? 8.399 0.433 -20.099 1.00 93.25 201 VAL A C 1
ATOM 1529 O O . VAL A 1 201 ? 8.645 1.438 -19.423 1.00 93.25 201 VAL A O 1
ATOM 1532 N N . ILE A 1 202 ? 7.407 -0.405 -19.809 1.00 94.06 202 ILE A N 1
ATOM 1533 C CA . ILE A 1 202 ? 6.586 -0.285 -18.603 1.00 94.06 202 ILE A CA 1
ATOM 1534 C C . ILE A 1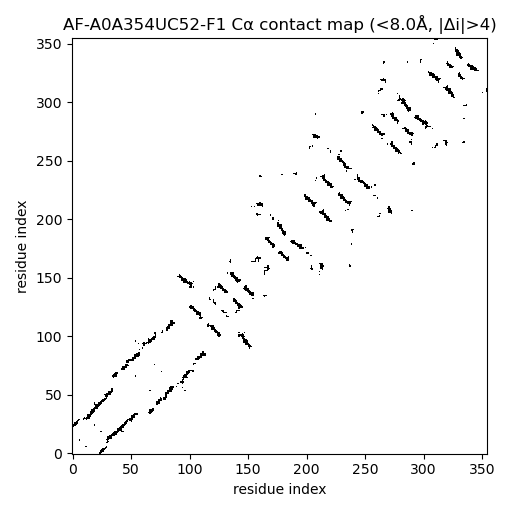 202 ? 7.400 -0.733 -17.389 1.00 94.06 202 ILE A C 1
ATOM 1536 O O . ILE A 1 202 ? 7.885 -1.862 -17.338 1.00 94.06 202 ILE A O 1
ATOM 1540 N N . ALA A 1 203 ? 7.505 0.139 -16.387 1.00 93.75 203 ALA A N 1
ATOM 1541 C CA . ALA A 1 203 ? 8.048 -0.222 -15.082 1.00 93.75 203 ALA A CA 1
ATOM 1542 C C . ALA A 1 203 ? 6.982 -0.896 -14.202 1.00 93.75 203 ALA A C 1
ATOM 1544 O O . ALA A 1 203 ? 7.294 -1.827 -13.462 1.00 93.75 203 ALA A O 1
ATOM 1545 N N . GLY A 1 204 ? 5.727 -0.445 -14.306 1.00 92.06 204 GLY A N 1
ATOM 1546 C CA . GLY A 1 204 ? 4.564 -1.025 -13.631 1.00 92.06 204 GLY A CA 1
ATOM 1547 C C . GLY A 1 204 ? 3.498 0.016 -13.284 1.00 92.06 204 GLY A C 1
ATOM 1548 O O . GLY A 1 204 ? 3.594 1.173 -13.694 1.00 92.06 204 GLY A O 1
ATOM 1549 N N . GLY A 1 205 ? 2.479 -0.417 -12.537 1.00 91.56 205 GLY A N 1
ATOM 1550 C CA . GLY A 1 205 ? 1.416 0.438 -12.001 1.00 91.56 205 GLY A CA 1
ATOM 1551 C C . GLY A 1 205 ? 1.663 0.811 -10.538 1.00 91.56 205 GLY A C 1
ATOM 1552 O O . GLY A 1 205 ? 1.737 -0.089 -9.697 1.00 91.56 205 GLY A O 1
ATOM 1553 N N . TYR A 1 206 ? 1.767 2.106 -10.240 1.00 91.12 206 TYR A N 1
ATOM 1554 C CA . TYR A 1 206 ? 2.109 2.639 -8.916 1.00 91.12 206 TYR A CA 1
ATOM 1555 C C . TYR A 1 206 ? 1.378 3.951 -8.654 1.00 91.12 206 TYR A C 1
ATOM 1557 O O . TYR A 1 206 ? 1.311 4.777 -9.546 1.00 91.12 206 TYR A O 1
ATOM 1565 N N . ASP A 1 207 ? 0.874 4.162 -7.442 1.00 89.06 207 ASP A N 1
ATOM 1566 C CA . ASP A 1 207 ? 0.295 5.448 -7.023 1.00 89.06 207 ASP A CA 1
ATOM 1567 C C . ASP A 1 207 ? 1.418 6.488 -6.855 1.00 89.06 207 ASP A C 1
ATOM 1569 O O . ASP A 1 207 ? 2.159 6.451 -5.866 1.00 89.06 207 ASP A O 1
ATOM 1573 N N . MET A 1 208 ? 1.641 7.325 -7.871 1.00 89.81 208 MET A N 1
ATOM 1574 C CA . MET A 1 208 ? 2.742 8.297 -7.902 1.00 89.81 208 MET A CA 1
ATOM 1575 C C . MET A 1 208 ? 2.296 9.688 -7.444 1.00 89.81 208 MET A C 1
ATOM 1577 O O . MET A 1 208 ? 3.145 10.500 -7.066 1.00 89.81 208 MET A O 1
ATOM 1581 N N . ASN A 1 209 ? 0.993 9.976 -7.487 1.00 87.44 209 ASN A N 1
ATOM 1582 C CA . ASN A 1 209 ? 0.405 11.262 -7.106 1.00 87.44 209 ASN A CA 1
ATOM 1583 C C . ASN A 1 209 ? -0.328 11.233 -5.742 1.00 87.44 209 ASN A C 1
ATOM 1585 O O . ASN A 1 209 ? -0.690 12.297 -5.234 1.00 87.44 209 ASN A O 1
ATOM 1589 N N . GLY A 1 210 ? -0.497 10.060 -5.126 1.00 85.25 210 GLY A N 1
ATOM 1590 C CA . GLY A 1 210 ? -1.134 9.864 -3.824 1.00 85.25 210 GLY A CA 1
ATOM 1591 C C . GLY A 1 210 ? -2.664 9.862 -3.864 1.00 85.25 210 GLY A C 1
ATOM 1592 O O . GLY A 1 210 ? -3.290 10.162 -2.843 1.00 85.25 210 GLY A O 1
ATOM 1593 N N . ASP A 1 211 ? -3.282 9.584 -5.016 1.00 85.25 211 ASP A N 1
ATOM 1594 C CA . ASP A 1 211 ? -4.740 9.621 -5.198 1.00 85.25 211 ASP A CA 1
ATOM 1595 C C . ASP A 1 211 ? -5.452 8.277 -4.927 1.00 85.25 211 ASP A C 1
ATOM 1597 O O . ASP A 1 211 ? -6.673 8.164 -5.092 1.00 85.25 211 ASP A O 1
ATOM 1601 N N . GLU A 1 212 ? -4.704 7.287 -4.424 1.00 84.06 212 GLU A N 1
ATOM 1602 C CA . GLU A 1 212 ? -5.117 5.901 -4.181 1.00 84.06 212 GLU A CA 1
ATOM 1603 C C . GLU A 1 212 ? -5.374 5.071 -5.455 1.00 84.06 212 GLU A C 1
ATOM 1605 O O . GLU A 1 212 ? -5.899 3.958 -5.340 1.00 84.06 212 GLU A O 1
ATOM 1610 N N . LYS A 1 213 ? -5.022 5.567 -6.646 1.00 86.75 213 LYS A N 1
ATOM 1611 C CA . LYS A 1 213 ? -5.057 4.816 -7.907 1.00 86.75 213 LYS A CA 1
ATOM 1612 C C . LYS A 1 213 ? -3.649 4.516 -8.391 1.00 86.75 213 LYS A C 1
ATOM 1614 O O . LYS A 1 213 ? -2.680 5.163 -8.021 1.00 86.75 213 LYS A O 1
ATOM 1619 N N . ALA A 1 214 ? -3.518 3.492 -9.220 1.00 90.19 214 ALA A N 1
ATOM 1620 C CA . ALA A 1 214 ? -2.272 3.220 -9.907 1.00 90.19 214 ALA A CA 1
ATOM 1621 C C . ALA A 1 214 ? -2.090 4.170 -11.099 1.00 90.19 214 ALA A C 1
ATOM 1623 O O . ALA A 1 214 ? -2.970 4.314 -11.946 1.00 90.19 214 ALA A O 1
ATOM 1624 N N . ASP A 1 215 ? -0.889 4.724 -11.212 1.00 91.94 215 ASP A N 1
ATOM 1625 C CA . ASP A 1 215 ? -0.379 5.416 -12.386 1.00 91.94 215 ASP A CA 1
ATOM 1626 C C . ASP A 1 215 ? 0.553 4.503 -13.178 1.00 91.94 215 ASP A C 1
ATOM 1628 O O . ASP A 1 215 ? 1.222 3.628 -12.620 1.00 91.94 215 ASP A O 1
ATOM 1632 N N . LEU A 1 216 ? 0.640 4.701 -14.495 1.00 93.50 216 LEU A N 1
ATOM 1633 C CA . LEU A 1 216 ? 1.539 3.893 -15.317 1.00 93.50 216 LEU A CA 1
ATOM 1634 C C . LEU A 1 216 ? 2.919 4.530 -15.354 1.00 93.50 216 LEU A C 1
ATOM 1636 O O . LEU A 1 216 ? 3.112 5.500 -16.082 1.00 93.50 216 LEU A O 1
ATOM 1640 N N . VAL A 1 217 ? 3.888 3.930 -14.673 1.00 94.50 217 VAL A N 1
ATOM 1641 C CA . VAL A 1 217 ? 5.281 4.380 -14.714 1.00 94.50 217 VAL A CA 1
ATOM 1642 C C . VAL A 1 217 ? 5.995 3.771 -15.916 1.00 94.50 217 VAL A C 1
ATOM 1644 O O . VAL A 1 217 ? 5.959 2.554 -16.131 1.00 94.50 217 VAL A O 1
ATOM 1647 N N . MET A 1 218 ? 6.684 4.612 -16.686 1.00 94.56 218 MET A N 1
ATOM 1648 C CA . MET A 1 218 ? 7.469 4.192 -17.846 1.00 94.56 218 MET A CA 1
ATOM 1649 C C . MET A 1 218 ? 8.869 4.804 -17.827 1.00 94.56 218 MET A C 1
ATOM 1651 O O . MET A 1 218 ? 9.067 5.937 -17.385 1.00 94.56 218 MET A O 1
ATOM 1655 N N . ILE A 1 219 ? 9.830 4.046 -18.351 1.00 94.44 219 ILE A N 1
ATOM 1656 C CA . ILE A 1 219 ? 11.242 4.420 -18.466 1.00 94.44 219 ILE A CA 1
ATOM 1657 C C . ILE A 1 219 ? 11.695 4.263 -19.911 1.00 94.44 219 ILE A C 1
ATOM 1659 O O . ILE A 1 219 ? 11.412 3.244 -20.539 1.00 94.44 219 ILE A O 1
ATOM 1663 N N . GLY A 1 220 ? 12.408 5.262 -20.422 1.00 93.56 220 GLY A N 1
ATOM 1664 C CA . GLY A 1 220 ? 13.054 5.220 -21.728 1.00 93.56 220 GLY A CA 1
ATOM 1665 C C . GLY A 1 220 ? 14.553 5.454 -21.603 1.00 93.56 220 GLY A C 1
ATOM 1666 O O . GLY A 1 220 ? 14.969 6.537 -21.192 1.00 93.56 220 GLY A O 1
ATOM 1667 N N . ASN A 1 221 ? 15.372 4.469 -21.982 1.00 92.19 221 ASN A N 1
ATOM 1668 C CA . ASN A 1 221 ? 16.807 4.683 -22.206 1.00 92.19 221 ASN A CA 1
ATOM 1669 C C . ASN A 1 221 ? 16.972 5.293 -23.606 1.00 92.19 221 ASN A C 1
ATOM 1671 O O . ASN A 1 221 ? 17.101 4.576 -24.596 1.00 92.19 221 ASN A O 1
ATOM 1675 N N . THR A 1 222 ? 16.892 6.621 -23.678 1.00 89.19 222 THR A N 1
ATOM 1676 C CA . THR A 1 222 ? 16.626 7.378 -24.907 1.00 89.19 222 THR A CA 1
ATOM 1677 C C . THR A 1 222 ? 17.719 8.403 -25.222 1.00 89.19 222 THR A C 1
ATOM 1679 O O . THR A 1 222 ? 18.616 8.667 -24.418 1.00 89.19 222 THR A O 1
ATOM 1682 N N . GLU A 1 223 ? 17.647 9.004 -26.408 1.00 87.88 223 GLU A N 1
ATOM 1683 C CA . GLU A 1 223 ? 18.498 10.117 -26.825 1.00 87.88 223 GLU A CA 1
ATOM 1684 C C . GLU A 1 223 ? 17.641 11.358 -27.088 1.00 87.88 223 GLU A C 1
ATOM 1686 O O . GLU A 1 223 ? 16.854 11.410 -28.033 1.00 87.88 223 GLU A O 1
ATOM 1691 N N . VAL A 1 224 ? 17.814 12.387 -26.259 1.00 83.38 224 VAL A N 1
ATOM 1692 C CA . VAL A 1 224 ? 17.100 13.660 -26.382 1.00 83.38 224 VAL A CA 1
ATOM 1693 C C . VAL A 1 224 ? 18.081 14.729 -26.842 1.00 83.38 224 VAL A C 1
ATOM 1695 O O . VAL A 1 224 ? 19.044 15.045 -26.146 1.00 83.38 224 VAL A O 1
ATOM 1698 N N . ASN A 1 225 ? 17.838 15.312 -28.019 1.00 86.56 225 ASN A N 1
ATOM 1699 C CA . ASN A 1 225 ? 18.672 16.375 -28.600 1.00 86.56 225 ASN A CA 1
ATOM 1700 C C . ASN A 1 225 ? 20.170 16.013 -28.698 1.00 86.56 225 ASN A C 1
ATOM 1702 O O . ASN A 1 225 ? 21.032 16.858 -28.454 1.00 86.56 225 ASN A O 1
ATOM 1706 N N . GLY A 1 226 ? 20.491 14.762 -29.041 1.00 85.75 226 GLY A N 1
ATOM 1707 C CA . GLY A 1 226 ? 21.878 14.293 -29.156 1.00 85.75 226 GLY A CA 1
ATOM 1708 C C . GLY A 1 226 ? 22.529 13.888 -27.830 1.00 85.75 226 GLY A C 1
ATOM 1709 O O . GLY A 1 226 ? 23.697 13.504 -27.811 1.00 85.75 226 GLY A O 1
ATOM 1710 N N . VAL A 1 227 ? 21.804 13.995 -26.713 1.00 87.25 227 VAL A N 1
ATOM 1711 C CA . VAL A 1 227 ? 22.273 13.589 -25.388 1.00 87.25 227 VAL A CA 1
ATOM 1712 C C . VAL A 1 227 ? 21.579 12.293 -25.022 1.00 87.25 227 VAL A C 1
ATOM 1714 O O . VAL A 1 227 ? 20.355 12.252 -24.937 1.00 87.25 227 VAL A O 1
ATOM 1717 N N . LYS A 1 228 ? 22.359 11.238 -24.798 1.00 89.94 228 LYS A N 1
ATOM 1718 C CA . LYS A 1 228 ? 21.841 9.968 -24.294 1.00 89.94 228 LYS A CA 1
ATOM 1719 C C . LYS A 1 228 ? 21.517 10.083 -22.812 1.00 89.94 228 LYS A C 1
ATOM 1721 O O . LYS A 1 228 ? 22.164 10.845 -22.090 1.00 89.94 228 LYS A O 1
ATOM 1726 N N . GLY A 1 229 ? 20.530 9.326 -22.359 1.00 91.31 229 GLY A N 1
ATOM 1727 C CA . GLY A 1 229 ? 20.067 9.380 -20.982 1.00 91.31 229 GLY A CA 1
ATOM 1728 C C . GLY A 1 229 ? 18.950 8.401 -20.689 1.00 91.31 229 GLY A C 1
ATOM 1729 O O . GLY A 1 229 ? 18.556 7.601 -21.534 1.00 91.31 229 GLY A O 1
ATOM 1730 N N . ALA A 1 230 ? 18.445 8.482 -19.468 1.00 92.50 230 ALA A N 1
ATOM 1731 C CA . ALA A 1 230 ? 17.260 7.765 -19.048 1.00 92.50 230 ALA A CA 1
ATOM 1732 C C . ALA A 1 230 ? 16.179 8.764 -18.646 1.00 92.50 230 ALA A C 1
ATOM 1734 O O . ALA A 1 230 ? 16.389 9.613 -17.778 1.00 92.50 230 ALA A O 1
ATOM 1735 N N . TYR A 1 231 ? 15.032 8.677 -19.309 1.00 93.06 231 TYR A N 1
ATOM 1736 C CA . TYR A 1 231 ? 13.872 9.514 -19.051 1.00 93.06 231 TYR A CA 1
ATOM 1737 C C . TYR A 1 231 ? 12.817 8.705 -18.311 1.00 93.06 231 TYR A C 1
ATOM 1739 O O . TYR A 1 231 ? 12.487 7.598 -18.729 1.00 93.06 231 TYR A O 1
ATOM 1747 N N . ILE A 1 232 ? 12.246 9.275 -17.253 1.00 93.81 232 ILE A N 1
ATOM 1748 C CA . ILE A 1 232 ? 11.154 8.648 -16.514 1.00 93.81 232 ILE A CA 1
ATOM 1749 C C . ILE A 1 232 ? 9.976 9.601 -16.327 1.00 93.81 232 ILE A C 1
ATOM 1751 O O . ILE A 1 232 ? 10.113 10.819 -16.161 1.00 93.81 232 ILE A O 1
ATOM 1755 N N . GLY A 1 233 ? 8.793 9.013 -16.335 1.00 92.62 233 GLY A N 1
ATOM 1756 C CA . GLY A 1 233 ? 7.562 9.678 -15.964 1.00 92.62 233 GLY A CA 1
ATOM 1757 C C . GLY A 1 233 ? 6.444 8.669 -15.804 1.00 92.62 233 GLY A C 1
ATOM 1758 O O . GLY A 1 233 ? 6.675 7.455 -15.813 1.00 92.62 233 GLY A O 1
ATOM 1759 N N . TYR A 1 234 ? 5.234 9.185 -15.656 1.00 93.38 234 TYR A N 1
ATOM 1760 C CA . TYR A 1 234 ? 4.050 8.354 -15.542 1.00 93.38 234 TYR A CA 1
ATOM 1761 C C . TYR A 1 234 ? 2.842 8.971 -16.231 1.00 93.38 234 TYR A C 1
ATOM 1763 O O . TYR A 1 234 ? 2.750 10.188 -16.367 1.00 93.38 234 TYR A O 1
ATOM 1771 N N . TYR A 1 235 ? 1.904 8.123 -16.645 1.00 92.50 235 TYR A N 1
ATOM 1772 C CA . TYR A 1 235 ? 0.560 8.554 -17.016 1.00 92.50 235 TYR A CA 1
ATOM 1773 C C . TYR A 1 235 ? -0.355 8.468 -15.799 1.00 92.50 235 TYR A C 1
ATOM 1775 O O . TYR A 1 235 ? -0.558 7.374 -15.265 1.00 92.50 235 TYR A O 1
ATOM 1783 N N . GLU A 1 236 ? -0.905 9.612 -15.395 1.00 91.31 236 GLU A N 1
ATOM 1784 C CA . GLU A 1 236 ? -1.881 9.709 -14.307 1.00 91.31 236 GLU A CA 1
ATOM 1785 C C . GLU A 1 236 ? -3.149 8.914 -14.666 1.00 91.31 236 GLU A C 1
ATOM 1787 O O . GLU A 1 236 ? -3.766 9.172 -15.705 1.00 91.31 236 GLU A O 1
ATOM 1792 N N . GLY A 1 237 ? -3.494 7.903 -13.859 1.00 84.38 237 GLY A N 1
ATOM 1793 C CA . GLY A 1 237 ? -4.615 6.987 -14.130 1.00 84.38 237 GLY A CA 1
ATOM 1794 C C . GLY A 1 237 ? -4.475 6.128 -15.403 1.00 84.38 237 GLY A C 1
ATOM 1795 O O . GLY A 1 237 ? -5.470 5.630 -15.933 1.00 84.38 237 GLY A O 1
ATOM 1796 N N . GLY A 1 238 ? -3.253 5.964 -15.926 1.00 82.75 238 GLY A N 1
ATOM 1797 C CA . GLY A 1 238 ? -2.939 5.110 -17.080 1.00 82.75 238 GLY A CA 1
ATOM 1798 C C . GLY A 1 238 ? -3.051 5.767 -18.469 1.00 82.75 238 GLY A C 1
ATOM 1799 O O . GLY A 1 238 ? -3.339 6.952 -18.616 1.00 82.75 238 GLY A O 1
ATOM 1800 N N . VAL A 1 239 ? -2.793 4.987 -19.531 1.00 77.88 239 VAL A N 1
ATOM 1801 C CA . VAL A 1 239 ? -2.691 5.456 -20.937 1.00 77.88 239 VAL A CA 1
ATOM 1802 C C . VAL A 1 239 ? -4.059 5.544 -21.622 1.00 77.88 239 VAL A C 1
ATOM 1804 O O . VAL A 1 239 ? -4.310 4.939 -22.669 1.00 77.88 239 VAL A O 1
ATOM 1807 N N . THR A 1 240 ? -4.975 6.294 -21.019 1.00 70.88 240 THR A N 1
ATOM 1808 C CA . THR A 1 240 ? -6.282 6.603 -21.623 1.00 70.88 240 THR A CA 1
ATOM 1809 C C . THR A 1 240 ? -6.303 7.990 -22.271 1.00 70.88 240 THR A C 1
ATOM 1811 O O . THR A 1 240 ? -6.988 8.178 -23.276 1.00 70.88 240 THR A O 1
ATOM 1814 N N . ASP A 1 241 ? -5.470 8.920 -21.791 1.00 71.62 241 ASP A N 1
ATOM 1815 C CA . ASP A 1 241 ? -5.280 10.266 -22.341 1.00 71.62 241 ASP A CA 1
ATOM 1816 C C . ASP A 1 241 ? -3.784 10.620 -22.394 1.00 71.62 241 ASP A C 1
ATOM 1818 O O . ASP A 1 241 ? -3.076 10.542 -21.396 1.00 71.62 241 ASP A O 1
ATOM 1822 N N . ALA A 1 242 ? -3.282 11.042 -23.558 1.00 69.62 242 ALA A N 1
ATOM 1823 C CA . ALA A 1 242 ? -1.884 11.450 -23.703 1.00 69.62 242 ALA A CA 1
ATOM 1824 C C . ALA A 1 242 ? -1.540 12.710 -22.882 1.00 69.62 242 ALA A C 1
ATOM 1826 O O . ALA A 1 242 ? -0.376 12.925 -22.545 1.00 69.62 242 ALA A O 1
ATOM 1827 N N . ALA A 1 243 ? -2.535 13.539 -22.544 1.00 78.31 243 ALA A N 1
ATOM 1828 C CA . ALA A 1 243 ? -2.343 14.728 -21.718 1.00 78.31 243 ALA A CA 1
ATOM 1829 C C . ALA A 1 243 ? -2.081 14.412 -20.233 1.00 78.31 243 ALA A C 1
ATOM 1831 O O . ALA A 1 243 ? -1.680 15.310 -19.490 1.00 78.31 243 ALA A O 1
ATOM 1832 N N . SER A 1 244 ? -2.271 13.160 -19.792 1.00 87.94 244 SER A N 1
ATOM 1833 C CA . SER A 1 244 ? -2.042 12.754 -18.400 1.00 87.94 244 SER A CA 1
ATOM 1834 C C . SER A 1 244 ? -0.569 12.482 -18.071 1.00 87.94 244 SER A C 1
ATOM 1836 O O . SER A 1 244 ? -0.238 12.237 -16.911 1.00 87.94 244 SER A O 1
ATOM 1838 N N . TRP A 1 245 ? 0.333 12.565 -19.059 1.00 91.50 245 TRP A N 1
ATOM 1839 C CA . TRP A 1 245 ? 1.765 12.367 -18.845 1.00 91.50 245 TRP A CA 1
ATOM 1840 C C . TRP A 1 245 ? 2.356 13.398 -17.874 1.00 91.50 245 TRP A C 1
ATOM 1842 O O . TRP A 1 245 ? 2.279 14.611 -18.094 1.00 91.50 245 TRP A O 1
ATOM 1852 N N . LYS A 1 246 ? 3.028 12.909 -16.832 1.00 92.19 246 LYS A N 1
ATOM 1853 C CA . LYS A 1 246 ? 3.826 13.690 -15.887 1.00 92.19 246 LYS A CA 1
ATOM 1854 C C . LYS A 1 246 ? 5.290 13.303 -16.023 1.00 92.19 246 LYS A C 1
ATOM 1856 O O . LYS A 1 246 ? 5.662 12.138 -15.884 1.00 92.19 246 LYS A O 1
ATOM 1861 N N . ASN A 1 247 ? 6.139 14.298 -16.259 1.00 91.38 247 ASN A N 1
ATOM 1862 C CA . ASN A 1 247 ? 7.579 14.103 -16.173 1.00 91.38 247 ASN A CA 1
ATOM 1863 C C . ASN A 1 247 ? 8.006 14.045 -14.703 1.00 91.38 247 ASN A C 1
ATOM 1865 O O . ASN A 1 247 ? 7.618 14.911 -13.921 1.00 91.38 247 ASN A O 1
ATOM 1869 N N . ILE A 1 248 ? 8.828 13.053 -14.364 1.00 91.50 248 ILE A N 1
ATOM 1870 C CA . ILE A 1 248 ? 9.533 13.020 -13.080 1.00 91.50 248 ILE A CA 1
ATOM 1871 C C . ILE A 1 248 ? 10.921 13.635 -13.248 1.00 91.50 248 ILE A C 1
ATOM 1873 O O . ILE A 1 248 ? 11.277 14.558 -12.523 1.00 91.50 248 ILE A O 1
ATOM 1877 N N . GLY A 1 249 ? 11.699 13.140 -14.215 1.00 91.69 249 GLY A N 1
ATOM 1878 C CA . GLY A 1 249 ? 13.059 13.621 -14.422 1.00 91.69 249 GLY A CA 1
ATOM 1879 C C . GLY A 1 249 ? 13.781 12.948 -15.583 1.00 91.69 249 GLY A C 1
ATOM 1880 O O . GLY A 1 249 ? 13.234 12.086 -16.279 1.00 91.69 249 GLY A O 1
ATOM 1881 N N . TYR A 1 250 ? 15.021 13.382 -15.799 1.00 90.50 250 TYR A N 1
ATOM 1882 C CA . TYR A 1 250 ? 15.901 12.881 -16.848 1.00 90.50 250 TYR A CA 1
ATOM 1883 C C . TYR A 1 250 ? 17.346 12.819 -16.349 1.00 90.50 250 TYR A C 1
ATOM 1885 O O . TYR A 1 250 ? 17.919 13.840 -15.970 1.00 90.50 250 TYR A O 1
ATOM 1893 N N . LEU A 1 251 ? 17.945 11.629 -16.396 1.00 89.75 251 LEU A N 1
ATOM 1894 C CA . LEU A 1 251 ? 19.358 11.419 -16.096 1.00 89.75 251 LEU A CA 1
ATOM 1895 C C . LEU A 1 251 ? 20.164 11.456 -17.391 1.00 89.75 251 LEU A C 1
ATOM 1897 O O . LEU A 1 251 ? 19.999 10.597 -18.258 1.00 89.75 251 LEU A O 1
ATOM 1901 N N . THR A 1 252 ? 21.058 12.434 -17.521 1.00 89.06 252 THR A N 1
ATOM 1902 C CA . THR A 1 252 ? 22.009 12.480 -18.635 1.00 89.06 252 THR A CA 1
ATOM 1903 C C . THR A 1 252 ? 23.049 11.371 -18.503 1.00 89.06 252 THR A C 1
ATOM 1905 O O . THR A 1 252 ? 23.459 10.985 -17.411 1.00 89.06 252 THR A O 1
ATOM 1908 N N . ASN A 1 253 ? 23.489 10.851 -19.641 1.00 84.19 253 ASN A N 1
ATOM 1909 C CA . ASN A 1 253 ? 24.361 9.692 -19.724 1.00 84.19 253 ASN A CA 1
ATOM 1910 C C . ASN A 1 253 ? 25.345 9.864 -20.886 1.00 84.19 253 ASN A C 1
ATOM 1912 O O . ASN A 1 253 ? 25.044 9.536 -22.033 1.00 84.19 253 ASN A O 1
ATOM 1916 N N . SER A 1 254 ? 26.539 10.384 -20.598 1.00 78.81 254 SER A N 1
ATOM 1917 C CA . SER A 1 254 ? 27.604 10.515 -21.602 1.00 78.81 254 SER A CA 1
ATOM 1918 C C . SER A 1 254 ? 28.210 9.175 -22.019 1.00 78.81 254 SER A C 1
ATOM 1920 O O . SER A 1 254 ? 28.788 9.079 -23.100 1.00 78.81 254 SER A O 1
ATOM 1922 N N . ASP A 1 255 ? 28.053 8.146 -21.185 1.00 82.69 255 ASP A N 1
ATOM 1923 C CA . ASP A 1 255 ? 28.800 6.891 -21.282 1.00 82.69 255 ASP A CA 1
ATOM 1924 C C . ASP A 1 255 ? 27.960 5.739 -21.860 1.00 82.69 255 ASP A C 1
ATOM 1926 O O . ASP A 1 255 ? 28.432 4.609 -21.959 1.00 82.69 255 ASP A O 1
ATOM 1930 N N . ASN A 1 256 ? 26.721 6.017 -22.288 1.00 83.06 256 ASN A N 1
ATOM 1931 C CA . ASN A 1 256 ? 25.786 5.038 -22.859 1.00 83.06 256 ASN A CA 1
ATOM 1932 C C . ASN A 1 256 ? 25.433 3.866 -21.905 1.00 83.06 256 ASN A C 1
ATOM 1934 O O . ASN A 1 256 ? 25.122 2.764 -22.354 1.00 83.06 256 ASN A O 1
ATOM 1938 N N . ILE A 1 257 ? 25.446 4.122 -20.594 1.00 87.12 257 ILE A N 1
ATOM 1939 C CA . ILE A 1 257 ? 24.986 3.229 -19.511 1.00 87.12 257 ILE A CA 1
ATOM 1940 C C . ILE A 1 257 ? 23.525 2.803 -19.724 1.00 87.12 257 ILE A C 1
ATOM 1942 O O . ILE A 1 257 ? 22.702 3.632 -20.111 1.00 87.12 257 ILE A O 1
ATOM 1946 N N . GLN A 1 258 ? 23.174 1.546 -19.457 1.00 88.50 258 GLN A N 1
ATOM 1947 C CA . GLN A 1 258 ? 21.776 1.112 -19.460 1.00 88.50 258 GLN A CA 1
ATOM 1948 C C . GLN A 1 258 ? 21.194 1.198 -18.050 1.00 88.50 258 GLN A C 1
ATOM 1950 O O . GLN A 1 258 ? 21.528 0.407 -17.167 1.00 88.50 258 GLN A O 1
ATOM 1955 N N . TRP A 1 259 ? 20.290 2.152 -17.834 1.00 92.19 259 TRP A N 1
ATOM 1956 C CA . TRP A 1 259 ? 19.622 2.286 -16.547 1.00 92.19 259 TRP A CA 1
ATOM 1957 C C . TRP A 1 259 ? 18.505 1.262 -16.414 1.00 92.19 259 TRP A C 1
ATOM 1959 O O . TRP A 1 259 ? 17.587 1.201 -17.236 1.00 92.19 259 TRP A O 1
ATOM 1969 N N . ASN A 1 260 ? 18.571 0.487 -15.336 1.00 93.31 260 ASN A N 1
ATOM 1970 C CA . ASN A 1 260 ? 17.514 -0.419 -14.920 1.00 93.31 260 ASN A CA 1
ATOM 1971 C C . ASN A 1 260 ? 16.820 0.167 -13.701 1.00 93.31 260 ASN A C 1
ATOM 1973 O O . ASN A 1 260 ? 17.486 0.678 -12.799 1.00 93.31 260 ASN A O 1
ATOM 1977 N N . ILE A 1 261 ? 15.493 0.051 -13.653 1.00 95.94 261 ILE A N 1
ATOM 1978 C CA . ILE A 1 261 ? 14.726 0.557 -12.519 1.00 95.94 261 ILE A CA 1
ATOM 1979 C C . ILE A 1 261 ? 13.838 -0.494 -11.865 1.00 95.94 261 ILE A C 1
ATOM 1981 O O . ILE A 1 261 ? 13.454 -1.510 -12.463 1.00 95.94 261 ILE A O 1
ATOM 1985 N N . LYS A 1 262 ? 13.502 -0.207 -10.612 1.00 95.81 262 LYS A N 1
ATOM 1986 C CA . LYS A 1 262 ? 12.338 -0.733 -9.900 1.00 95.81 262 LYS A CA 1
ATOM 1987 C C . LYS A 1 262 ? 11.626 0.427 -9.217 1.00 95.81 262 LYS A C 1
ATOM 1989 O O . LYS A 1 262 ? 12.207 1.495 -9.046 1.00 95.81 262 LYS A O 1
ATOM 1994 N N . VAL A 1 263 ? 10.370 0.216 -8.852 1.00 95.25 263 VAL A N 1
ATOM 1995 C CA . VAL A 1 263 ? 9.549 1.213 -8.163 1.00 95.25 263 VAL A CA 1
ATOM 1996 C C . VAL A 1 263 ? 8.871 0.532 -6.978 1.00 95.25 263 VAL A C 1
ATOM 1998 O O . VAL A 1 263 ? 8.410 -0.604 -7.114 1.00 95.25 263 VAL A O 1
ATOM 2001 N N . GLY A 1 264 ? 8.852 1.201 -5.827 1.00 93.38 264 GLY A N 1
ATOM 2002 C CA . GLY A 1 264 ? 8.250 0.698 -4.587 1.00 93.38 264 GLY A CA 1
ATOM 2003 C C . GLY A 1 264 ? 8.277 1.724 -3.457 1.00 93.38 264 GLY A C 1
ATOM 2004 O O . GLY A 1 264 ? 8.892 2.784 -3.580 1.00 93.38 264 GLY A O 1
ATOM 2005 N N . ASN A 1 265 ? 7.621 1.422 -2.341 1.00 92.12 265 ASN A N 1
ATOM 2006 C CA . ASN A 1 265 ? 7.500 2.313 -1.188 1.00 92.12 265 ASN A CA 1
ATOM 2007 C C . ASN A 1 265 ? 8.738 2.241 -0.273 1.00 92.12 265 ASN A C 1
ATOM 2009 O O . ASN A 1 265 ? 8.661 1.825 0.880 1.00 92.12 265 ASN A O 1
ATOM 2013 N N . ILE A 1 266 ? 9.896 2.644 -0.796 1.00 95.38 266 ILE A N 1
ATOM 2014 C CA . ILE A 1 266 ? 11.190 2.536 -0.098 1.00 95.38 266 ILE A CA 1
ATOM 2015 C C . ILE A 1 266 ? 11.284 3.451 1.145 1.00 95.38 266 ILE A C 1
ATOM 2017 O O . ILE A 1 266 ? 12.058 3.198 2.062 1.00 95.38 266 ILE A O 1
ATOM 2021 N N . THR A 1 267 ? 10.510 4.538 1.194 1.00 93.88 267 THR A N 1
ATOM 2022 C CA . THR A 1 267 ? 10.504 5.484 2.327 1.00 93.88 267 THR A CA 1
ATOM 2023 C C . THR A 1 267 ? 9.494 5.105 3.412 1.00 93.88 267 THR A C 1
ATOM 2025 O O . THR A 1 267 ? 9.642 5.544 4.553 1.00 93.88 267 THR A O 1
ATOM 2028 N N . GLY A 1 268 ? 8.479 4.303 3.072 1.00 89.00 268 GLY A N 1
ATOM 2029 C CA . GLY A 1 268 ? 7.341 3.983 3.936 1.00 89.00 268 GLY A CA 1
ATOM 2030 C C . GLY A 1 268 ? 6.216 5.020 3.892 1.00 89.00 268 GLY A C 1
ATOM 2031 O O . GLY A 1 268 ? 5.178 4.815 4.519 1.00 89.00 268 GLY A O 1
ATOM 2032 N N . ASN A 1 269 ? 6.377 6.116 3.146 1.00 86.19 269 ASN A N 1
ATOM 2033 C CA . ASN A 1 269 ? 5.367 7.163 3.070 1.00 86.19 269 ASN A CA 1
ATOM 2034 C C . ASN A 1 269 ? 4.126 6.681 2.303 1.00 86.19 269 ASN A C 1
ATOM 2036 O O . ASN A 1 269 ? 4.200 6.166 1.188 1.00 86.19 269 ASN A O 1
ATOM 2040 N N . GLU A 1 270 ? 2.947 6.869 2.894 1.00 72.31 270 GLU A N 1
ATOM 2041 C CA . GLU A 1 270 ? 1.693 6.495 2.240 1.00 72.31 270 GLU A CA 1
ATOM 2042 C C . GLU A 1 270 ? 1.483 7.285 0.938 1.00 72.31 270 GLU A C 1
ATOM 2044 O O . GLU A 1 270 ? 1.720 8.491 0.888 1.00 72.31 270 GLU A O 1
ATOM 2049 N N . GLY A 1 271 ? 1.036 6.591 -0.116 1.00 71.62 271 GLY A N 1
ATOM 2050 C CA . GLY A 1 271 ? 0.753 7.193 -1.426 1.00 71.62 271 GLY A CA 1
ATOM 2051 C C . GLY A 1 271 ? 1.985 7.701 -2.183 1.00 71.62 271 GLY A C 1
ATOM 2052 O O . GLY A 1 271 ? 1.835 8.475 -3.120 1.00 71.62 271 GLY A O 1
ATOM 2053 N N . LYS A 1 272 ? 3.204 7.321 -1.773 1.00 83.25 272 LYS A N 1
ATOM 2054 C CA . LYS A 1 272 ? 4.442 7.761 -2.424 1.00 83.25 272 LYS A CA 1
ATOM 2055 C C . LYS A 1 272 ? 5.338 6.571 -2.735 1.00 83.25 272 LYS A C 1
ATOM 2057 O O . LYS A 1 272 ? 5.722 5.823 -1.844 1.00 83.25 272 LYS A O 1
ATOM 2062 N N . ASN A 1 273 ? 5.668 6.383 -4.010 1.00 91.38 273 ASN A N 1
ATOM 2063 C CA . ASN A 1 273 ? 6.585 5.332 -4.443 1.00 91.38 273 ASN A CA 1
ATOM 2064 C C . ASN A 1 273 ? 7.899 5.944 -4.925 1.00 91.38 273 ASN A C 1
ATOM 2066 O O . ASN A 1 273 ? 7.910 6.873 -5.723 1.00 91.38 273 ASN A O 1
ATOM 2070 N N . SER A 1 274 ? 9.012 5.390 -4.466 1.00 95.19 274 SER A N 1
ATOM 2071 C CA . SER A 1 274 ? 10.364 5.747 -4.883 1.00 95.19 274 SER A CA 1
ATOM 2072 C C . SER A 1 274 ? 10.774 4.991 -6.145 1.00 95.19 274 SER A C 1
ATOM 2074 O O . SER A 1 274 ? 10.295 3.885 -6.400 1.00 95.19 274 SER A O 1
ATOM 2076 N N . ILE A 1 275 ? 11.712 5.556 -6.906 1.00 96.31 275 ILE A N 1
ATOM 2077 C CA . ILE A 1 275 ? 12.333 4.908 -8.067 1.00 96.31 275 ILE A CA 1
ATOM 2078 C C . ILE A 1 275 ? 13.757 4.512 -7.699 1.00 96.31 275 ILE A C 1
ATOM 2080 O O . ILE A 1 275 ? 14.574 5.355 -7.334 1.00 96.31 275 ILE A O 1
ATOM 2084 N N . ILE A 1 276 ? 14.061 3.229 -7.822 1.00 96.62 276 ILE A N 1
ATOM 2085 C CA . ILE A 1 276 ? 15.374 2.657 -7.562 1.00 96.62 276 ILE A CA 1
ATOM 2086 C C . ILE A 1 276 ? 16.095 2.553 -8.898 1.00 96.62 276 ILE A C 1
ATOM 2088 O O . ILE A 1 276 ? 15.601 1.894 -9.809 1.00 96.62 276 ILE A O 1
ATOM 2092 N N . TRP A 1 277 ? 17.256 3.184 -8.998 1.00 95.94 277 TRP A N 1
ATOM 2093 C CA . TRP A 1 277 ? 18.089 3.260 -10.190 1.00 95.94 277 TRP A CA 1
ATOM 2094 C C . TRP A 1 277 ? 19.334 2.398 -10.033 1.00 95.94 277 TRP A C 1
ATOM 2096 O O . TRP A 1 277 ? 20.143 2.622 -9.132 1.00 95.94 277 TRP A O 1
ATOM 2106 N N . HIS A 1 278 ? 19.521 1.451 -10.950 1.00 95.56 278 HIS A N 1
ATOM 2107 C CA . HIS A 1 278 ? 20.698 0.591 -11.017 1.00 95.56 278 HIS A CA 1
ATOM 2108 C C . HIS A 1 278 ? 21.426 0.792 -12.347 1.00 95.56 278 HIS A C 1
ATOM 2110 O O . HIS A 1 278 ? 20.871 0.540 -13.420 1.00 95.56 278 HIS A O 1
ATOM 2116 N N . ALA A 1 279 ? 22.678 1.239 -12.254 1.00 92.44 279 ALA A N 1
ATOM 2117 C CA . ALA A 1 279 ? 23.624 1.329 -13.362 1.00 92.44 279 ALA A CA 1
ATOM 2118 C C . ALA A 1 279 ? 24.751 0.323 -13.128 1.00 92.44 279 ALA A C 1
ATOM 2120 O O . ALA A 1 279 ? 25.765 0.627 -12.491 1.00 92.44 279 ALA A O 1
ATOM 2121 N N . ALA A 1 280 ? 24.561 -0.888 -13.647 1.00 91.25 280 ALA A N 1
ATOM 2122 C CA . ALA A 1 280 ? 25.488 -2.000 -13.475 1.00 91.25 280 ALA A CA 1
ATOM 2123 C C . ALA A 1 280 ? 26.883 -1.705 -14.054 1.00 91.25 280 ALA A C 1
ATOM 2125 O O . ALA A 1 280 ? 27.894 -2.143 -13.512 1.00 91.25 280 ALA A O 1
ATOM 2126 N N . GLU A 1 281 ? 26.958 -0.914 -15.122 1.00 91.06 281 GLU A N 1
ATOM 2127 C CA . GLU A 1 281 ? 28.204 -0.516 -15.781 1.00 91.06 281 GLU A CA 1
ATOM 2128 C C . GLU A 1 281 ? 29.046 0.440 -14.927 1.00 91.06 281 GLU A C 1
ATOM 2130 O O . GLU A 1 281 ? 30.267 0.483 -15.074 1.00 91.06 281 GLU A O 1
ATOM 2135 N N . LEU A 1 282 ? 28.407 1.178 -14.014 1.00 90.69 282 LEU A N 1
ATOM 2136 C CA . LEU A 1 282 ? 29.075 2.035 -13.031 1.00 90.69 282 LEU A CA 1
ATOM 2137 C C . LEU A 1 282 ? 29.225 1.368 -11.661 1.00 90.69 282 LEU A C 1
ATOM 2139 O O . LEU A 1 282 ? 29.862 1.923 -10.765 1.00 90.69 282 LEU A O 1
ATOM 2143 N N . GLY A 1 283 ? 28.597 0.209 -11.466 1.00 92.00 283 GLY A N 1
ATOM 2144 C CA . GLY A 1 283 ? 28.437 -0.392 -10.151 1.00 92.00 283 GLY A CA 1
ATOM 2145 C C . GLY A 1 283 ? 27.587 0.448 -9.197 1.00 92.00 283 GLY A C 1
ATOM 2146 O O . GLY A 1 283 ? 27.783 0.349 -7.987 1.00 92.00 283 GLY A O 1
ATOM 2147 N N . ALA A 1 284 ? 26.714 1.316 -9.714 1.00 91.88 284 ALA A N 1
ATOM 2148 C CA . ALA A 1 284 ? 26.026 2.336 -8.931 1.00 91.88 284 ALA A CA 1
ATOM 2149 C C . ALA A 1 284 ? 24.571 1.956 -8.637 1.00 91.88 284 ALA A C 1
ATOM 2151 O O . ALA A 1 284 ? 23.847 1.484 -9.518 1.00 91.88 284 ALA A O 1
ATOM 2152 N N . LEU A 1 285 ? 24.145 2.235 -7.403 1.00 95.25 285 LEU A N 1
ATOM 2153 C CA . LEU A 1 285 ? 22.765 2.116 -6.947 1.00 95.25 285 LEU A CA 1
ATOM 2154 C C . LEU A 1 285 ? 22.343 3.409 -6.244 1.00 95.25 285 LEU A C 1
ATOM 2156 O O . LEU A 1 285 ? 23.049 3.918 -5.366 1.00 95.25 285 LEU A O 1
ATOM 2160 N N . GLY A 1 286 ? 21.176 3.925 -6.604 1.00 94.88 286 GLY A N 1
ATOM 2161 C CA . GLY A 1 286 ? 20.579 5.049 -5.896 1.00 94.88 286 GLY A CA 1
ATOM 2162 C C . GLY A 1 286 ? 19.074 5.114 -6.057 1.00 94.88 286 GLY A C 1
ATOM 2163 O O . GLY A 1 286 ? 18.470 4.316 -6.769 1.00 94.88 286 GLY A O 1
ATOM 2164 N N . ILE A 1 287 ? 18.467 6.044 -5.333 1.00 96.00 287 ILE A N 1
ATOM 2165 C CA . ILE A 1 287 ? 17.023 6.165 -5.192 1.00 96.00 287 ILE A CA 1
ATOM 2166 C C . ILE A 1 287 ? 16.612 7.606 -5.462 1.00 96.00 287 ILE A C 1
ATOM 2168 O O . ILE A 1 287 ? 17.167 8.544 -4.898 1.00 96.00 287 ILE A O 1
ATOM 2172 N N . TRP A 1 288 ? 15.591 7.762 -6.287 1.00 95.62 288 TRP A N 1
ATOM 2173 C CA . TRP A 1 288 ? 14.753 8.949 -6.357 1.00 95.62 288 TRP A CA 1
ATOM 2174 C C . TRP A 1 288 ? 13.580 8.766 -5.408 1.00 95.62 288 TRP A C 1
ATOM 2176 O O . TRP A 1 288 ? 12.691 7.944 -5.645 1.00 95.62 288 TRP A O 1
ATOM 2186 N N . SER A 1 289 ? 13.645 9.466 -4.279 1.00 94.00 289 SER A N 1
ATOM 2187 C CA . SER A 1 289 ? 12.708 9.267 -3.174 1.00 94.00 289 SER A CA 1
ATOM 2188 C C . SER A 1 289 ? 11.326 9.833 -3.490 1.00 94.00 289 SER A C 1
ATOM 2190 O O . SER A 1 289 ? 11.200 10.919 -4.063 1.00 94.00 289 SER A O 1
ATOM 2192 N N . ASP A 1 290 ? 10.285 9.090 -3.106 1.00 91.56 290 ASP A N 1
ATOM 2193 C CA . ASP A 1 290 ? 8.887 9.534 -3.164 1.00 91.56 290 ASP A CA 1
ATOM 2194 C C . ASP A 1 290 ? 8.435 10.013 -4.557 1.00 91.56 290 ASP A C 1
ATOM 2196 O O . ASP A 1 290 ? 7.625 10.930 -4.689 1.00 91.56 290 ASP A O 1
ATOM 2200 N N . GLY A 1 291 ? 8.997 9.421 -5.612 1.00 86.31 291 GLY A N 1
ATOM 2201 C CA . GLY A 1 291 ? 8.647 9.735 -6.997 1.00 86.31 291 GLY A CA 1
ATOM 2202 C C . GLY A 1 291 ? 9.185 11.086 -7.465 1.00 86.31 291 GLY A C 1
ATOM 2203 O O . GLY A 1 291 ? 8.739 11.603 -8.486 1.00 86.31 291 GLY A O 1
ATOM 2204 N N . THR A 1 292 ? 10.138 11.661 -6.729 1.00 86.81 292 THR A N 1
ATOM 2205 C CA . THR A 1 292 ? 10.783 12.944 -7.028 1.00 86.81 292 THR A CA 1
ATOM 2206 C C . THR A 1 292 ? 12.247 12.749 -7.422 1.00 86.81 292 THR A C 1
ATOM 2208 O O . THR A 1 292 ? 12.872 11.779 -7.005 1.00 86.81 292 THR A O 1
ATOM 2211 N N . ASP A 1 293 ? 12.843 13.707 -8.139 1.00 88.31 293 ASP A N 1
ATOM 2212 C CA . ASP A 1 293 ? 14.289 13.742 -8.462 1.00 88.31 293 ASP A CA 1
ATOM 2213 C C . ASP A 1 293 ? 15.171 14.102 -7.234 1.00 88.31 293 ASP A C 1
ATOM 2215 O O . ASP A 1 293 ? 16.197 14.776 -7.317 1.00 88.31 293 ASP A O 1
ATOM 2219 N N . SER A 1 294 ? 14.748 13.703 -6.031 1.00 91.56 294 SER A N 1
ATOM 2220 C CA . SER A 1 294 ? 15.544 13.826 -4.811 1.00 91.56 294 SER A CA 1
ATOM 2221 C C . SER A 1 294 ? 16.390 12.567 -4.630 1.00 91.56 294 SER A C 1
ATOM 2223 O O . SER A 1 294 ? 15.888 11.516 -4.218 1.00 91.56 294 SER A O 1
ATOM 2225 N N . TRP A 1 295 ? 17.672 12.679 -4.991 1.00 93.19 295 TRP A N 1
ATOM 2226 C CA . TRP A 1 295 ? 18.623 11.568 -5.053 1.00 93.19 295 TRP A CA 1
ATOM 2227 C C . TRP A 1 295 ? 19.195 11.155 -3.691 1.00 93.19 295 TRP A C 1
ATOM 2229 O O . TRP A 1 295 ? 19.754 11.971 -2.957 1.00 93.19 295 TRP A O 1
ATOM 2239 N N . ILE A 1 296 ? 19.158 9.850 -3.424 1.00 94.50 296 ILE A N 1
ATOM 2240 C CA . ILE A 1 296 ? 19.823 9.168 -2.312 1.00 94.50 296 ILE A CA 1
ATOM 2241 C C . ILE A 1 296 ? 20.773 8.123 -2.905 1.00 94.50 296 ILE A C 1
ATOM 2243 O O . ILE A 1 296 ? 20.346 7.226 -3.628 1.00 94.50 296 ILE A O 1
ATOM 2247 N N . ALA A 1 297 ? 22.069 8.222 -2.611 1.00 93.69 297 ALA A N 1
ATOM 2248 C CA . ALA A 1 297 ? 23.056 7.240 -3.057 1.00 93.69 297 ALA A CA 1
ATOM 2249 C C . ALA A 1 297 ? 23.164 6.087 -2.047 1.00 93.69 297 ALA A C 1
ATOM 2251 O O . ALA A 1 297 ? 23.462 6.342 -0.882 1.00 93.69 297 ALA A O 1
ATOM 2252 N N . LEU A 1 298 ? 22.997 4.838 -2.496 1.00 90.50 298 LEU A N 1
ATOM 2253 C CA . LEU A 1 298 ? 23.154 3.646 -1.645 1.00 90.50 298 LEU A CA 1
ATOM 2254 C C . LEU A 1 298 ? 24.556 3.021 -1.713 1.00 90.50 298 LEU A C 1
ATOM 2256 O O . LEU A 1 298 ? 24.894 2.167 -0.900 1.00 90.50 298 LEU A O 1
ATOM 2260 N N . GLY A 1 299 ? 25.399 3.466 -2.648 1.00 78.00 299 GLY A N 1
ATOM 2261 C CA . GLY A 1 299 ? 26.818 3.110 -2.699 1.00 78.00 299 GLY A CA 1
ATOM 2262 C C . GLY A 1 299 ? 27.299 2.639 -4.070 1.00 78.00 299 GLY A C 1
ATOM 2263 O O . GLY A 1 299 ? 26.592 2.735 -5.076 1.00 78.00 299 GLY A O 1
ATOM 2264 N N . SER A 1 300 ? 28.541 2.151 -4.092 1.00 76.06 300 SER A N 1
ATOM 2265 C CA . SER A 1 300 ? 29.210 1.565 -5.257 1.00 76.06 300 SER A CA 1
ATOM 2266 C C . SER A 1 300 ? 29.486 0.072 -5.042 1.00 76.06 300 SER A C 1
ATOM 2268 O O . SER A 1 300 ? 29.585 -0.395 -3.910 1.00 76.06 300 SER A O 1
ATOM 2270 N N . GLY A 1 301 ? 29.619 -0.686 -6.132 1.00 87.06 301 GLY A N 1
ATOM 2271 C CA . GLY A 1 301 ? 29.882 -2.131 -6.112 1.00 87.06 301 GLY A CA 1
ATOM 2272 C C . GLY A 1 301 ? 28.714 -3.007 -6.572 1.00 87.06 301 GLY A C 1
ATOM 2273 O O . GLY A 1 301 ? 28.887 -4.219 -6.677 1.00 87.06 301 GLY A O 1
ATOM 2274 N N . PHE A 1 302 ? 27.567 -2.413 -6.918 1.00 93.38 302 PHE A N 1
ATOM 2275 C CA . PHE A 1 302 ? 26.444 -3.091 -7.577 1.00 93.38 302 PHE A CA 1
ATOM 2276 C C . PHE A 1 302 ? 26.709 -3.230 -9.081 1.00 93.38 302 PHE A C 1
ATOM 2278 O O . PHE A 1 302 ? 25.993 -2.669 -9.907 1.00 93.38 302 PHE A O 1
ATOM 2285 N N . ASP A 1 303 ? 27.809 -3.888 -9.442 1.00 94.31 303 ASP A N 1
ATOM 2286 C CA . ASP A 1 303 ? 28.223 -4.071 -10.835 1.00 94.31 303 ASP A CA 1
ATOM 2287 C C . ASP A 1 303 ? 27.336 -5.074 -11.599 1.00 94.31 303 ASP A C 1
ATOM 2289 O O . ASP A 1 303 ? 26.287 -5.504 -11.122 1.00 94.31 303 ASP A O 1
ATOM 2293 N N . SER A 1 304 ? 27.749 -5.463 -12.805 1.00 93.44 304 SER A N 1
ATOM 2294 C CA . SER A 1 304 ? 27.016 -6.406 -13.660 1.00 93.44 304 SER A CA 1
ATOM 2295 C C . SER A 1 304 ? 26.866 -7.825 -13.105 1.00 93.44 304 SER A C 1
ATOM 2297 O O . SER A 1 304 ? 26.109 -8.613 -13.671 1.00 93.44 304 SER A O 1
ATOM 2299 N N . ASN A 1 305 ? 27.532 -8.167 -11.999 1.00 94.19 305 ASN A N 1
ATOM 2300 C CA . ASN A 1 305 ? 27.302 -9.430 -11.297 1.00 94.19 305 ASN A CA 1
ATOM 2301 C C . ASN A 1 305 ? 26.096 -9.362 -10.348 1.00 94.19 305 ASN A C 1
ATOM 2303 O O . ASN A 1 305 ? 25.618 -10.403 -9.888 1.00 94.19 305 ASN A O 1
ATOM 2307 N N . TRP A 1 306 ? 25.614 -8.155 -10.048 1.00 95.25 306 TRP A N 1
ATOM 2308 C CA . TRP A 1 306 ? 24.403 -7.913 -9.280 1.00 95.25 306 TRP A CA 1
ATOM 2309 C C . TRP A 1 306 ? 23.219 -7.756 -10.222 1.00 95.25 306 TRP A C 1
ATOM 2311 O O . TRP A 1 306 ? 23.261 -7.004 -11.191 1.00 95.25 306 TRP A O 1
ATOM 2321 N N . THR A 1 307 ? 22.124 -8.449 -9.931 1.00 95.06 307 THR A N 1
ATOM 2322 C CA . THR A 1 307 ? 20.860 -8.269 -10.654 1.00 95.06 307 THR A CA 1
ATOM 2323 C C . THR A 1 307 ? 19.800 -7.785 -9.684 1.00 95.06 307 THR A C 1
ATOM 2325 O O . THR A 1 307 ? 19.490 -8.491 -8.725 1.00 95.06 307 THR A O 1
ATOM 2328 N N . MET A 1 308 ? 19.248 -6.595 -9.931 1.00 96.31 308 MET A N 1
ATOM 2329 C CA . MET A 1 308 ? 18.115 -6.060 -9.175 1.00 96.31 308 MET A CA 1
ATOM 2330 C C . MET A 1 308 ? 16.830 -6.791 -9.586 1.00 96.31 308 MET A C 1
ATOM 2332 O O . MET A 1 308 ? 16.328 -6.617 -10.699 1.00 96.31 308 MET A O 1
ATOM 2336 N N . LEU A 1 309 ? 16.301 -7.625 -8.692 1.00 96.00 309 LEU A N 1
ATOM 2337 C CA . LEU A 1 309 ? 15.172 -8.516 -8.977 1.00 96.00 309 LEU A CA 1
ATOM 2338 C C . LEU A 1 309 ? 13.824 -7.842 -8.719 1.00 96.00 309 LEU A C 1
ATOM 2340 O O . LEU A 1 309 ? 12.879 -8.040 -9.480 1.00 96.00 309 LEU A O 1
ATOM 2344 N N . GLY A 1 310 ? 13.742 -7.007 -7.688 1.00 95.56 310 GLY A N 1
ATOM 2345 C CA . GLY A 1 310 ? 12.533 -6.266 -7.355 1.00 95.56 310 GLY A CA 1
ATOM 2346 C C . GLY A 1 310 ? 12.589 -5.676 -5.960 1.00 95.56 310 GLY A C 1
ATOM 2347 O O . GLY A 1 310 ? 13.666 -5.564 -5.380 1.00 95.56 310 GLY A O 1
ATOM 2348 N N . VAL A 1 311 ? 11.428 -5.281 -5.453 1.00 95.69 311 VAL A N 1
ATOM 2349 C CA . VAL A 1 311 ? 11.288 -4.612 -4.160 1.00 95.69 311 VAL A CA 1
ATOM 2350 C C . VAL A 1 311 ? 10.079 -5.148 -3.407 1.00 95.69 311 VAL A C 1
ATOM 2352 O O . VAL A 1 311 ? 9.128 -5.615 -4.040 1.00 95.69 311 VAL A O 1
ATOM 2355 N N . GLY A 1 312 ? 10.132 -5.092 -2.083 1.00 94.38 312 GLY A N 1
ATOM 2356 C CA . GLY A 1 312 ? 9.039 -5.468 -1.191 1.00 94.38 312 GLY A CA 1
ATOM 2357 C C . GLY A 1 312 ? 9.470 -5.400 0.270 1.00 94.38 312 GLY A C 1
ATOM 2358 O O . GLY A 1 312 ? 10.656 -5.504 0.562 1.00 94.38 312 GLY A O 1
ATOM 2359 N N . ASP A 1 313 ? 8.519 -5.224 1.179 1.00 93.88 313 ASP A N 1
ATOM 2360 C CA . ASP A 1 313 ? 8.757 -5.246 2.626 1.00 93.88 313 ASP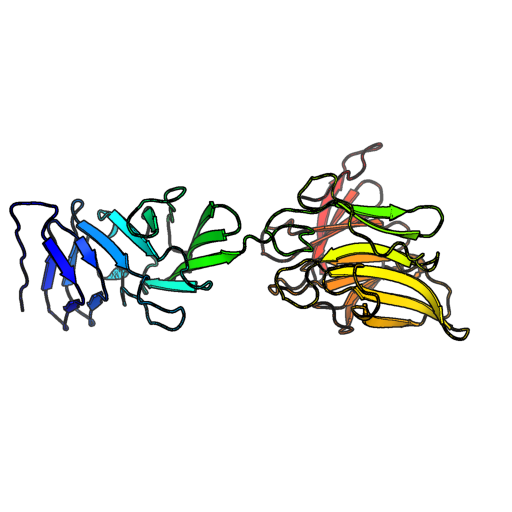 A CA 1
ATOM 2361 C C . ASP A 1 313 ? 9.091 -6.675 3.100 1.00 93.88 313 ASP A C 1
ATOM 2363 O O . ASP A 1 313 ? 8.206 -7.484 3.403 1.00 93.88 313 ASP A O 1
ATOM 2367 N N . PHE A 1 314 ? 10.380 -7.031 3.087 1.00 94.81 314 PHE A N 1
ATOM 2368 C CA . PHE A 1 314 ? 10.844 -8.374 3.448 1.00 94.81 314 PHE A CA 1
ATOM 2369 C C . PHE A 1 314 ? 11.113 -8.517 4.946 1.00 94.81 314 PHE A C 1
ATOM 2371 O O . PHE A 1 314 ? 11.252 -9.646 5.431 1.00 94.81 314 PHE A O 1
ATOM 2378 N N . ASN A 1 315 ? 11.189 -7.401 5.672 1.00 91.25 315 ASN A N 1
ATOM 2379 C CA . ASN A 1 315 ? 11.551 -7.359 7.084 1.00 91.25 315 ASN A CA 1
ATOM 2380 C C . ASN A 1 315 ? 10.369 -6.988 8.018 1.00 91.25 315 ASN A C 1
ATOM 2382 O O . ASN A 1 315 ? 10.442 -7.245 9.222 1.00 91.25 315 ASN A O 1
ATOM 2386 N N . GLY A 1 316 ? 9.258 -6.494 7.466 1.00 88.31 316 GLY A N 1
ATOM 2387 C CA . GLY A 1 316 ? 8.015 -6.163 8.159 1.00 88.31 316 GLY A CA 1
ATOM 2388 C C . GLY A 1 316 ? 7.974 -4.772 8.797 1.00 88.31 316 GLY A C 1
ATOM 2389 O O . GLY A 1 316 ? 7.152 -4.563 9.695 1.00 88.31 316 GLY A O 1
ATOM 2390 N N . ASP A 1 317 ? 8.850 -3.844 8.405 1.00 87.38 317 ASP A N 1
ATOM 2391 C CA . ASP A 1 317 ? 8.929 -2.493 8.975 1.00 87.38 317 ASP A CA 1
ATOM 2392 C C . ASP A 1 317 ? 8.004 -1.466 8.293 1.00 87.38 317 ASP A C 1
ATOM 2394 O O . ASP A 1 317 ? 7.908 -0.319 8.743 1.00 87.38 317 ASP A O 1
ATOM 2398 N N . GLY A 1 318 ? 7.273 -1.881 7.253 1.00 86.50 318 GLY A N 1
ATOM 2399 C CA . GLY A 1 318 ? 6.369 -1.032 6.483 1.00 86.50 318 GLY A CA 1
ATOM 2400 C C . GLY A 1 318 ? 7.038 -0.255 5.347 1.00 86.50 318 GLY A C 1
ATOM 2401 O O . GLY A 1 318 ? 6.353 0.529 4.678 1.00 86.50 318 GLY A O 1
ATOM 2402 N N . LYS A 1 319 ? 8.336 -0.464 5.105 1.00 93.50 319 LYS A N 1
ATOM 2403 C CA . LYS A 1 319 ? 9.087 0.055 3.960 1.00 93.50 319 LYS A CA 1
ATOM 2404 C C . LYS A 1 319 ? 9.470 -1.096 3.040 1.00 93.50 319 LYS A C 1
ATOM 2406 O O . LYS A 1 319 ? 9.766 -2.198 3.480 1.00 93.50 319 LYS A O 1
ATOM 2411 N N . ASP A 1 320 ? 9.488 -0.834 1.739 1.00 95.62 320 ASP A N 1
ATOM 2412 C CA . ASP A 1 320 ? 10.004 -1.822 0.799 1.00 95.62 320 ASP A CA 1
ATOM 2413 C C . ASP A 1 320 ? 11.543 -1.878 0.867 1.00 95.62 320 ASP A C 1
ATOM 2415 O O . ASP A 1 320 ? 12.225 -0.854 0.807 1.00 95.62 320 ASP A O 1
ATOM 2419 N N . ASP A 1 321 ? 12.086 -3.091 0.911 1.00 97.25 321 ASP A N 1
ATOM 2420 C CA . ASP A 1 321 ? 13.501 -3.400 0.715 1.00 97.25 321 ASP A CA 1
ATOM 2421 C C . ASP A 1 321 ? 13.784 -3.698 -0.774 1.00 97.25 321 ASP A C 1
ATOM 2423 O O . ASP A 1 321 ? 12.880 -4.008 -1.553 1.00 97.25 321 ASP A O 1
ATOM 2427 N N . ILE A 1 322 ? 15.056 -3.684 -1.187 1.00 97.50 322 ILE A N 1
ATOM 2428 C CA . ILE A 1 322 ? 15.494 -4.024 -2.551 1.00 97.50 322 ILE A CA 1
ATOM 2429 C C . ILE A 1 322 ? 16.098 -5.427 -2.576 1.00 97.50 322 ILE A C 1
ATOM 2431 O O . ILE A 1 322 ? 17.100 -5.678 -1.913 1.00 97.50 322 ILE A O 1
ATOM 2435 N N . LEU A 1 323 ? 15.539 -6.328 -3.390 1.00 97.69 323 LEU A N 1
ATOM 2436 C CA . LEU A 1 323 ? 16.037 -7.691 -3.584 1.00 97.69 323 LEU A CA 1
ATOM 2437 C C . LEU A 1 323 ? 17.027 -7.767 -4.750 1.00 97.69 323 LEU A C 1
ATOM 2439 O O . LEU A 1 323 ? 16.708 -7.415 -5.890 1.00 97.69 323 LEU A O 1
ATOM 2443 N N . PHE A 1 324 ? 18.188 -8.352 -4.482 1.00 96.56 324 PHE A N 1
ATOM 2444 C CA . PHE A 1 324 ? 19.221 -8.648 -5.463 1.00 96.56 324 PHE A CA 1
ATOM 2445 C C . PHE A 1 324 ? 19.567 -10.135 -5.514 1.00 96.56 324 PHE A C 1
ATOM 2447 O O . PHE A 1 324 ? 19.466 -10.850 -4.515 1.00 96.56 324 PHE A O 1
ATOM 2454 N N . SER A 1 325 ? 20.082 -10.579 -6.661 1.00 95.12 325 SER A N 1
ATOM 2455 C CA . SER A 1 325 ? 20.904 -11.790 -6.743 1.00 95.12 325 SER A CA 1
ATOM 2456 C C . SER A 1 325 ? 22.353 -11.476 -7.086 1.00 95.12 325 SER A C 1
ATOM 2458 O O . SER A 1 325 ? 22.616 -10.611 -7.921 1.00 95.12 325 SER A O 1
ATOM 2460 N N . TYR A 1 326 ? 23.266 -12.253 -6.506 1.00 92.88 326 TYR A N 1
ATOM 2461 C CA . TYR A 1 326 ? 24.693 -12.258 -6.826 1.00 92.88 326 TYR A CA 1
ATOM 2462 C C . TYR A 1 326 ? 25.264 -13.666 -6.619 1.00 92.88 326 TYR A C 1
ATOM 2464 O O . TYR A 1 326 ? 25.090 -14.260 -5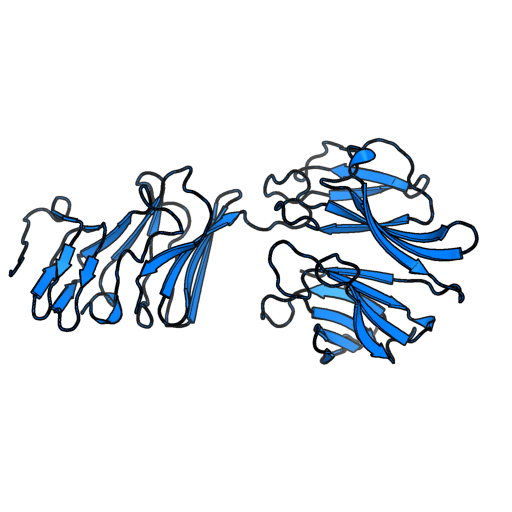.556 1.00 92.88 326 TYR A O 1
ATOM 2472 N N . ALA A 1 327 ? 25.934 -14.226 -7.631 1.00 88.12 327 ALA A N 1
ATOM 2473 C CA . ALA A 1 327 ? 26.587 -15.545 -7.572 1.00 88.12 327 ALA A CA 1
ATOM 2474 C C . ALA A 1 327 ? 25.713 -16.693 -6.990 1.00 88.12 327 ALA A C 1
ATOM 2476 O O . ALA A 1 327 ? 26.195 -17.529 -6.225 1.00 88.12 327 ALA A O 1
ATOM 2477 N N . ASN A 1 328 ? 24.429 -16.757 -7.379 1.00 86.12 328 ASN A N 1
ATOM 2478 C CA . ASN A 1 328 ? 23.378 -17.671 -6.870 1.00 86.12 328 ASN A CA 1
ATOM 2479 C C . ASN A 1 328 ? 22.889 -17.404 -5.432 1.00 86.12 328 ASN A C 1
ATOM 2481 O O . ASN A 1 328 ? 22.007 -18.117 -4.942 1.00 86.12 328 ASN A O 1
ATOM 2485 N N . GLY A 1 329 ? 23.463 -16.416 -4.747 1.00 93.06 329 GLY A N 1
ATOM 2486 C CA . GLY A 1 329 ? 22.948 -15.874 -3.497 1.00 93.06 329 GLY A CA 1
ATOM 2487 C C . GLY A 1 329 ? 21.871 -14.821 -3.735 1.00 93.06 329 GLY A C 1
ATOM 2488 O O . GLY A 1 329 ? 21.830 -14.196 -4.798 1.00 93.06 329 GLY A O 1
ATOM 2489 N N . PHE A 1 330 ? 21.028 -14.621 -2.728 1.00 95.38 330 PHE A N 1
ATOM 2490 C CA . PHE A 1 330 ? 20.022 -13.567 -2.672 1.00 95.38 330 PHE A CA 1
ATOM 2491 C C . PHE A 1 330 ? 20.300 -12.648 -1.496 1.00 95.38 330 PHE A C 1
ATOM 2493 O O . PHE A 1 330 ? 20.709 -13.100 -0.424 1.00 95.38 330 PHE A O 1
ATOM 2500 N N . TYR A 1 331 ? 20.074 -11.362 -1.710 1.00 95.75 331 TYR A N 1
ATOM 2501 C CA . TYR A 1 331 ? 20.420 -10.319 -0.762 1.00 95.75 331 TYR A CA 1
ATOM 2502 C C . TYR A 1 331 ? 19.358 -9.234 -0.761 1.00 95.75 331 TYR A C 1
ATOM 2504 O O . TYR A 1 331 ? 18.777 -8.955 -1.808 1.00 95.75 331 TYR A O 1
ATOM 2512 N N . THR A 1 332 ? 19.143 -8.604 0.386 1.00 96.81 332 THR A N 1
ATOM 2513 C CA . THR A 1 332 ? 18.288 -7.425 0.509 1.00 96.81 332 THR A CA 1
ATOM 2514 C C . THR A 1 332 ? 19.083 -6.235 1.017 1.00 96.81 332 THR A C 1
ATOM 2516 O O . THR A 1 332 ? 20.087 -6.395 1.711 1.00 96.81 332 THR A O 1
ATOM 2519 N N . THR A 1 333 ? 18.657 -5.034 0.649 1.00 96.12 333 THR A N 1
ATOM 2520 C CA . THR A 1 333 ? 19.125 -3.786 1.257 1.00 96.12 333 THR A CA 1
ATOM 2521 C C . THR A 1 333 ? 17.974 -2.804 1.350 1.00 96.12 333 THR A C 1
ATOM 2523 O O . THR A 1 333 ? 17.146 -2.752 0.441 1.00 96.12 333 THR A O 1
ATOM 2526 N N . ASP A 1 334 ? 17.943 -2.016 2.415 1.00 95.31 334 ASP A N 1
ATOM 2527 C CA . ASP A 1 334 ? 16.978 -0.932 2.595 1.00 95.31 334 ASP A CA 1
ATOM 2528 C C . ASP A 1 334 ? 17.554 0.422 2.131 1.00 95.31 334 ASP A C 1
ATOM 2530 O O . ASP A 1 334 ? 18.668 0.507 1.594 1.00 95.31 334 ASP A O 1
ATOM 2534 N N . ILE A 1 335 ? 16.778 1.489 2.342 1.00 95.06 335 ILE A N 1
ATOM 2535 C CA . ILE A 1 335 ? 17.153 2.879 2.033 1.00 95.06 335 ILE A CA 1
ATOM 2536 C C . ILE A 1 335 ? 18.349 3.393 2.846 1.00 95.06 335 ILE A C 1
ATOM 2538 O O . ILE A 1 335 ? 19.019 4.335 2.426 1.00 95.06 335 ILE A O 1
ATOM 2542 N N . ASP A 1 336 ? 18.624 2.779 3.994 1.00 93.06 336 ASP A N 1
ATOM 2543 C CA . ASP A 1 336 ? 19.720 3.149 4.885 1.00 93.06 336 ASP A CA 1
ATOM 2544 C C . ASP A 1 336 ? 21.007 2.369 4.546 1.00 93.06 336 ASP A C 1
ATOM 2546 O O . ASP A 1 336 ? 22.054 2.572 5.165 1.00 93.06 336 ASP A O 1
ATOM 2550 N N . GLY A 1 337 ? 20.953 1.500 3.529 1.00 90.75 337 GLY A N 1
ATOM 2551 C CA . GLY A 1 337 ? 22.073 0.675 3.085 1.00 90.75 337 GLY A CA 1
ATOM 2552 C C . GLY A 1 337 ? 22.315 -0.551 3.969 1.00 90.75 337 GLY A C 1
ATOM 2553 O O . GLY A 1 337 ? 23.417 -1.112 3.951 1.00 90.75 337 GLY A O 1
ATOM 2554 N N . ASN A 1 338 ? 21.324 -0.979 4.760 1.00 92.56 338 ASN A N 1
ATOM 2555 C CA . ASN A 1 338 ? 21.447 -2.159 5.609 1.00 92.56 338 ASN A CA 1
ATOM 2556 C C . ASN A 1 338 ? 21.384 -3.432 4.765 1.00 92.56 338 ASN A C 1
ATOM 2558 O O . ASN A 1 338 ? 20.321 -3.960 4.448 1.00 92.56 338 ASN A O 1
ATOM 2562 N N . PHE A 1 339 ? 22.559 -3.948 4.427 1.00 93.06 339 PHE A N 1
ATOM 2563 C CA . PHE A 1 339 ? 22.704 -5.100 3.553 1.00 93.06 339 PHE A CA 1
ATOM 2564 C C . PHE A 1 339 ? 22.548 -6.432 4.307 1.00 93.06 339 PHE A C 1
ATOM 2566 O O . PHE A 1 339 ? 23.275 -6.703 5.267 1.00 93.06 339 PHE A O 1
ATOM 2573 N N . GLN A 1 340 ? 21.649 -7.303 3.845 1.00 94.56 340 GLN A N 1
ATOM 2574 C CA . GLN A 1 340 ? 21.385 -8.617 4.432 1.00 94.56 340 GLN A CA 1
ATOM 2575 C C . GLN A 1 340 ? 21.475 -9.740 3.393 1.00 94.56 340 GLN A C 1
ATOM 2577 O O . GLN A 1 340 ? 21.049 -9.603 2.251 1.00 94.56 340 GLN A O 1
ATOM 2582 N N . SER A 1 341 ? 22.026 -10.890 3.793 1.00 95.31 341 SER A N 1
ATOM 2583 C CA . SER A 1 341 ? 22.032 -12.110 2.977 1.00 95.31 341 SER A CA 1
ATOM 2584 C C . SER A 1 341 ? 20.828 -12.979 3.322 1.00 95.31 341 SER A C 1
ATOM 2586 O O . SER A 1 341 ? 20.642 -13.336 4.484 1.00 95.31 341 SER A O 1
ATOM 2588 N N . LEU A 1 342 ? 20.061 -13.375 2.306 1.00 94.38 342 LEU A N 1
ATOM 2589 C CA . LEU A 1 342 ? 18.950 -14.325 2.424 1.00 94.38 342 LEU A CA 1
ATOM 2590 C C . LEU A 1 342 ? 19.390 -15.782 2.187 1.00 94.38 342 LEU A C 1
ATOM 2592 O O . LEU A 1 342 ? 18.597 -16.709 2.344 1.00 94.38 342 LEU A O 1
ATOM 2596 N N . GLY A 1 343 ? 20.653 -16.000 1.802 1.00 93.62 343 GLY A N 1
ATOM 2597 C CA . GLY A 1 343 ? 21.211 -17.317 1.496 1.00 93.62 343 GLY A CA 1
ATOM 2598 C C . GLY A 1 343 ? 21.253 -17.640 -0.001 1.00 93.62 343 GLY A C 1
ATOM 2599 O O . GLY A 1 343 ? 21.218 -16.757 -0.852 1.00 93.62 343 GLY A O 1
ATOM 2600 N N . THR A 1 344 ? 21.387 -18.925 -0.334 1.00 91.56 344 THR A N 1
ATOM 2601 C CA . THR A 1 344 ? 21.612 -19.426 -1.703 1.00 91.56 344 THR A CA 1
ATOM 2602 C C . THR A 1 344 ? 20.566 -20.490 -2.027 1.00 91.56 344 THR A C 1
ATOM 2604 O O . THR A 1 344 ? 20.407 -21.430 -1.253 1.00 91.56 344 THR A O 1
ATOM 2607 N N . ALA A 1 345 ? 19.887 -20.394 -3.177 1.00 83.56 345 ALA A N 1
ATOM 2608 C CA . ALA A 1 345 ? 18.915 -21.421 -3.597 1.00 83.56 345 ALA A CA 1
ATOM 2609 C C . ALA A 1 345 ? 19.549 -22.593 -4.377 1.00 83.56 345 ALA A C 1
ATOM 2611 O O . ALA A 1 345 ? 18.906 -23.615 -4.599 1.00 83.56 345 ALA A O 1
ATOM 2612 N N . GLY A 1 346 ? 20.816 -22.467 -4.783 1.00 81.50 346 GLY A N 1
ATOM 2613 C CA . GLY A 1 346 ? 21.496 -23.414 -5.670 1.00 81.50 346 GLY A CA 1
ATOM 2614 C C . GLY A 1 346 ? 21.224 -23.141 -7.153 1.00 81.50 346 GLY A C 1
ATOM 2615 O O . GLY A 1 346 ? 20.478 -22.233 -7.513 1.00 81.50 346 GLY A O 1
ATOM 2616 N N . SER A 1 347 ? 21.865 -23.905 -8.039 1.00 85.00 347 SER A N 1
ATOM 2617 C CA . SER A 1 347 ? 21.755 -23.694 -9.487 1.00 85.00 347 SER A CA 1
ATOM 2618 C C . SER A 1 347 ? 20.367 -24.066 -10.021 1.00 85.00 347 SER A C 1
ATOM 2620 O O . SER A 1 347 ? 19.850 -25.127 -9.678 1.00 85.00 347 SER A O 1
ATOM 2622 N N . GLY A 1 348 ? 19.818 -23.252 -10.927 1.00 86.00 348 GLY A N 1
ATOM 2623 C CA . GLY A 1 348 ? 18.567 -23.548 -11.642 1.00 86.00 348 GLY A CA 1
ATOM 2624 C C . GLY A 1 348 ? 17.306 -22.924 -11.037 1.00 86.00 348 GLY A C 1
ATOM 2625 O O . GLY A 1 348 ? 16.227 -23.116 -11.589 1.00 86.00 348 GLY A O 1
ATOM 2626 N N . TRP A 1 349 ? 17.434 -22.163 -9.947 1.00 88.62 349 TRP A N 1
ATOM 2627 C CA . TRP A 1 349 ? 16.338 -21.380 -9.377 1.00 88.62 349 TRP A CA 1
ATOM 2628 C C . TRP A 1 349 ? 16.382 -19.929 -9.852 1.00 88.62 349 TRP A C 1
ATOM 2630 O O . TRP A 1 349 ? 17.441 -19.304 -9.870 1.00 88.62 349 TRP A O 1
ATOM 2640 N N . SER A 1 350 ? 15.214 -19.383 -10.179 1.00 89.81 350 SER A N 1
ATOM 2641 C CA . SER A 1 350 ? 15.001 -17.961 -10.449 1.00 89.81 350 SER A CA 1
ATOM 2642 C C . SER A 1 350 ? 13.835 -17.447 -9.611 1.00 89.81 350 SER A C 1
ATOM 2644 O O . SER A 1 350 ? 12.881 -18.185 -9.358 1.00 89.81 350 SER A O 1
ATOM 2646 N N . VAL A 1 351 ? 13.882 -16.175 -9.215 1.00 92.19 351 VAL A N 1
ATOM 2647 C CA . VAL A 1 351 ? 12.734 -15.524 -8.572 1.00 92.19 351 VAL A CA 1
ATOM 2648 C C . VAL A 1 351 ? 11.607 -15.406 -9.594 1.00 92.19 351 VAL A C 1
ATOM 2650 O O . VAL A 1 351 ? 11.783 -14.802 -10.647 1.00 92.19 351 VAL A O 1
ATOM 2653 N N . ALA A 1 352 ? 10.468 -16.032 -9.294 1.00 93.19 352 ALA A N 1
ATOM 2654 C CA . ALA A 1 352 ? 9.309 -16.052 -10.184 1.00 93.19 352 ALA A CA 1
ATOM 2655 C C . ALA A 1 352 ? 8.341 -14.885 -9.926 1.00 93.19 352 ALA A C 1
ATOM 2657 O O . ALA A 1 352 ? 7.700 -14.411 -10.858 1.00 93.19 352 ALA A O 1
ATOM 2658 N N . ALA A 1 353 ? 8.224 -14.437 -8.672 1.00 91.00 353 ALA A N 1
ATOM 2659 C CA . ALA A 1 353 ? 7.374 -13.323 -8.264 1.00 91.00 353 ALA A CA 1
ATOM 2660 C C . ALA A 1 353 ? 7.806 -12.780 -6.892 1.00 91.00 353 ALA A C 1
ATOM 2662 O O . ALA A 1 353 ? 8.427 -13.503 -6.109 1.00 91.00 353 ALA A O 1
ATOM 2663 N N . ILE A 1 354 ? 7.433 -11.530 -6.609 1.00 91.06 354 ILE A N 1
ATOM 2664 C CA . ILE A 1 354 ? 7.534 -10.884 -5.294 1.00 91.06 354 ILE A CA 1
ATOM 2665 C C . ILE A 1 354 ? 6.114 -10.524 -4.840 1.00 91.06 35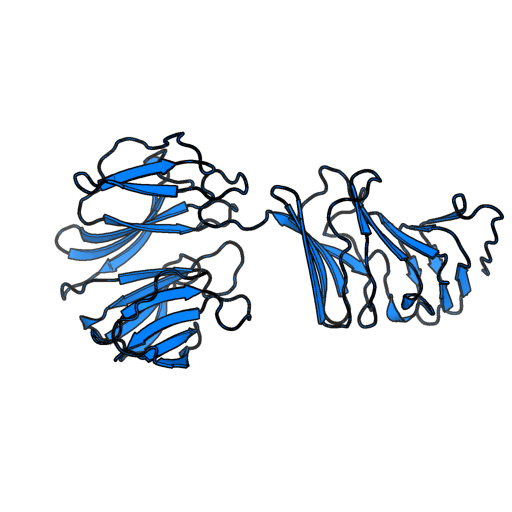4 ILE A C 1
ATOM 2667 O O . ILE A 1 354 ? 5.282 -10.121 -5.659 1.00 91.06 354 ILE A O 1
ATOM 2671 N N . GLY A 1 355 ? 5.837 -10.814 -3.567 1.00 80.56 355 GLY A N 1
ATOM 2672 C CA . GLY A 1 355 ? 4.499 -10.927 -2.984 1.00 80.56 355 GLY A CA 1
ATOM 2673 C C . GLY A 1 355 ? 3.943 -9.662 -2.377 1.00 80.56 355 GLY A C 1
ATOM 2674 O O . GLY A 1 355 ? 4.664 -8.663 -2.226 1.00 80.56 355 GLY A O 1
#

Foldseek 3Di:
DEDDDDDPDLEPDEAEDDAFEACREYEDEGHEYEAADHYDPNYAAEYALRYEYEDECQVPDQPDDASAAAPQRYHHPQNYAYEYEYEPCRDFDKHWHYFNCQVPFHWYFYHYVRHTDDDTWTDGGQFGKGWDDDQQWIWMWTRPRGTTITGIDGDQDFCALVLRNAHKDWDADQPQRFIWIDHRPHPPIAGPPHGDPNQKDWQGWALLPQPSHTWTKIKGQDADPNWTWIWIWTQRSYHRDPVSTDGQDIGTDPPSFDWDWHWFQLVLDHSFIKIWIDRQCFQWIWIDGRSHVPIQTLDGNNHPQKDFPYWADPPPPSHIWTWIDGPQWIWTAGSVNPIGTPGGPDPPDDDPDDD

Nearest PDB structures (foldseek):
  6tlj-assembly1_Q  TM=3.739E-01  e=2.292E-01  Homo sapiens
  4ggd-assembly1_A  TM=2.867E-01  e=1.452E-01  Homo sapiens
  5g04-assembly1_R  TM=3.609E-01  e=4.546E-01  Homo sapiens
  5lcw-assembly1_Q  TM=3.472E-01  e=5.095E-01  Homo sapiens
  2h2u-assembly1_A  TM=2.360E-01  e=1.825E-01  Homo sapiens

Sequence (355 aa):
MNVVSRANDPNDMIIRDTYVMSGGRVSVGIGTVTGELHMEEGANVSFTNKVNFDFDLTVRTTEDVALINNYGIISGGEKATYSILIKADQSKGSYNLADGASGFANSVTVKVNGEAIGKVLTVSGSTSSDFFRIGKMKYTLTNNGGDLDFTIRKAKVRQDFDGDGISDIIFQKNDDHQVGYWMNGTTDWQGNGQPQPSDWVIAGGYDMNGDEKADLVMIGNTEVNGVKGAYIGYYEGGVTDAASWKNIGYLTNSDNIQWNIKVGNITGNEGKNSIIWHAAELGALGIWSDGTDSWIALGSGFDSNWTMLGVGDFNGDGKDDILFSYANGFYTTDIDGNFQSLGTAGSGWSVAAIG